Protein AF-A0A182E0S4-F1 (afdb_monomer_lite)

pLDDT: mean 70.81, std 18.9, range [29.25, 94.12]

Sequence (263 aa):
MDCGVPFCQGNTGCPLGNIPKWNDYVSKQNWRQALEQLLQANNFPEFTGHNRFSGLAAAAQLNKVGHANKDAILICTGSLIPRDFSTANREAKEICFAMEFLGKSQRIVSDKEDIWEGLNAKGKQVIVLGGGDTATDCTATYERYPDNPWPIIFRTDYGHEERKGITSDDPRLFGFATKKFLVSKSGSGQKILTGLLMIRVDWKKDENGAWRISEIEDSEEEMSCDLCILAMGFLGPEKIDHDLMGKTTLAGPGGVVLAPIQN

Organism: Onchocerca ochengi (NCBI:txid42157)

Structure (mmCIF, N/CA/C/O backbone):
data_AF-A0A182E0S4-F1
#
_entry.id   AF-A0A182E0S4-F1
#
loop_
_atom_site.group_PDB
_atom_site.id
_atom_site.type_symbol
_atom_site.label_atom_id
_atom_site.label_alt_id
_atom_site.label_comp_id
_atom_site.label_asym_id
_atom_site.label_entity_id
_atom_site.label_seq_id
_atom_site.pdbx_PDB_ins_code
_atom_site.Cartn_x
_atom_site.Cartn_y
_atom_site.Cartn_z
_atom_site.occupancy
_atom_site.B_iso_or_equiv
_atom_site.auth_seq_id
_atom_site.auth_comp_id
_atom_site.auth_asym_id
_atom_site.auth_atom_id
_atom_site.pdbx_PDB_model_num
ATOM 1 N N . MET A 1 1 ? 14.013 16.617 -31.595 1.00 55.78 1 MET A N 1
ATOM 2 C CA . MET A 1 1 ? 14.645 17.586 -30.672 1.00 55.78 1 MET A CA 1
ATOM 3 C C . MET A 1 1 ? 15.943 16.951 -30.217 1.00 55.78 1 MET A C 1
ATOM 5 O O . MET A 1 1 ? 15.937 16.178 -29.269 1.00 55.78 1 MET A O 1
ATOM 9 N N . ASP A 1 2 ? 17.006 17.162 -30.987 1.00 56.28 2 ASP A N 1
ATOM 10 C CA . ASP A 1 2 ? 18.330 16.585 -30.742 1.00 56.28 2 ASP A CA 1
ATOM 11 C C . ASP A 1 2 ? 19.058 17.468 -29.715 1.00 56.28 2 ASP A C 1
ATOM 13 O O . ASP A 1 2 ? 19.811 18.383 -30.050 1.00 56.28 2 ASP A O 1
ATOM 17 N N . CYS A 1 3 ? 18.666 17.331 -28.445 1.00 60.31 3 CYS A N 1
ATOM 18 C CA . CYS A 1 3 ? 19.139 18.197 -27.370 1.00 60.31 3 CYS A CA 1
ATOM 19 C C . CYS A 1 3 ? 20.620 17.895 -27.092 1.00 60.31 3 CYS A C 1
ATOM 21 O O . CYS A 1 3 ? 20.932 16.792 -26.653 1.00 60.31 3 CYS A O 1
ATOM 23 N N . GLY A 1 4 ? 21.518 18.872 -27.265 1.00 61.28 4 GLY A N 1
ATOM 24 C CA . GLY A 1 4 ? 22.959 18.681 -27.030 1.00 61.28 4 GLY A CA 1
ATOM 25 C C . GLY A 1 4 ? 23.325 18.250 -25.599 1.00 61.28 4 GLY A C 1
ATOM 26 O O . GLY A 1 4 ? 24.317 17.556 -25.407 1.00 61.28 4 GLY A O 1
ATOM 27 N N . VAL A 1 5 ? 22.499 18.602 -24.604 1.00 66.31 5 VAL A N 1
ATOM 28 C CA . VAL A 1 5 ? 22.551 18.041 -23.244 1.00 66.31 5 VAL A CA 1
ATOM 29 C C . VAL A 1 5 ? 21.127 17.656 -22.826 1.00 66.31 5 VAL A C 1
ATOM 31 O O . VAL A 1 5 ? 20.334 18.519 -22.443 1.00 66.31 5 VAL A O 1
ATOM 34 N N . PRO A 1 6 ? 20.739 16.380 -22.956 1.00 62.25 6 PRO A N 1
ATOM 35 C CA . PRO A 1 6 ? 19.376 15.954 -22.687 1.00 62.25 6 PRO A CA 1
ATOM 36 C C . PRO A 1 6 ? 19.119 15.874 -21.180 1.00 62.25 6 PRO A C 1
ATOM 38 O O . PRO A 1 6 ? 19.502 14.914 -20.516 1.00 62.25 6 PRO A O 1
ATOM 41 N N . PHE A 1 7 ? 18.386 16.852 -20.642 1.00 65.25 7 PHE A N 1
ATOM 42 C CA . PHE A 1 7 ? 17.917 16.845 -19.247 1.00 65.25 7 PHE A CA 1
ATOM 43 C C . PHE A 1 7 ? 17.132 15.572 -18.888 1.00 65.25 7 PHE A C 1
ATOM 45 O O . PHE A 1 7 ? 17.170 15.121 -17.748 1.00 65.25 7 PHE A O 1
ATOM 52 N N . CYS A 1 8 ? 16.484 14.937 -19.871 1.00 63.06 8 CYS A N 1
ATOM 53 C CA . CYS A 1 8 ? 15.785 13.664 -19.703 1.00 63.06 8 CYS A CA 1
ATOM 54 C C . CYS A 1 8 ? 16.705 12.453 -19.447 1.00 63.06 8 CYS A C 1
ATOM 56 O O . CYS A 1 8 ? 16.197 11.411 -19.045 1.00 63.06 8 CYS A O 1
ATOM 58 N N . GLN A 1 9 ? 18.021 12.570 -19.656 1.00 62.78 9 GLN A N 1
ATOM 59 C CA . GLN A 1 9 ? 19.027 11.552 -19.309 1.00 62.78 9 GLN A CA 1
ATOM 60 C C . GLN A 1 9 ? 19.937 11.983 -18.142 1.00 62.78 9 GLN A C 1
ATOM 62 O O . GLN A 1 9 ? 20.858 11.250 -17.796 1.00 62.78 9 GLN A O 1
ATOM 67 N N . GLY A 1 10 ? 19.735 13.175 -17.566 1.00 59.88 10 GLY A N 1
ATOM 68 C CA . GLY A 1 10 ? 20.557 13.679 -16.461 1.00 59.88 10 GLY A CA 1
ATOM 69 C C . GLY A 1 10 ? 20.194 13.063 -15.104 1.00 59.88 10 GLY A C 1
ATOM 70 O O . GLY A 1 10 ? 19.257 12.277 -15.005 1.00 59.88 10 GLY A O 1
ATOM 71 N N . ASN A 1 11 ? 20.875 13.492 -14.033 1.00 58.88 11 ASN A N 1
ATOM 72 C CA . ASN A 1 11 ? 20.621 13.038 -12.649 1.00 58.88 11 ASN A CA 1
ATOM 73 C C . ASN A 1 11 ? 19.178 13.257 -12.153 1.00 58.88 11 ASN A C 1
ATOM 75 O O . ASN A 1 11 ? 18.785 12.687 -11.142 1.00 58.88 11 ASN A O 1
ATOM 79 N N . THR A 1 12 ? 18.406 14.102 -12.833 1.00 61.56 12 THR A N 1
ATOM 80 C CA . THR A 1 12 ? 16.998 14.401 -12.536 1.00 61.56 12 THR A CA 1
ATOM 81 C C . THR A 1 12 ? 16.027 13.777 -13.548 1.00 61.56 12 THR A C 1
ATOM 83 O O . THR A 1 12 ? 14.823 14.000 -13.455 1.00 61.56 12 THR A O 1
ATOM 86 N N . GLY A 1 13 ? 16.546 13.049 -14.542 1.00 65.88 13 GLY A N 1
ATOM 87 C CA . GLY A 1 13 ? 15.797 12.442 -15.638 1.00 65.88 13 GLY A CA 1
ATOM 88 C C . GLY A 1 13 ? 15.584 10.938 -15.460 1.00 65.88 13 GLY A C 1
ATOM 89 O O . GLY A 1 13 ? 15.518 10.421 -14.350 1.00 65.88 13 GLY A O 1
ATOM 90 N N . CYS A 1 14 ? 15.457 10.217 -16.574 1.00 69.12 14 CYS A N 1
ATOM 91 C CA . CYS A 1 14 ? 15.279 8.769 -16.569 1.00 69.12 14 CYS A CA 1
ATOM 92 C C . CYS A 1 14 ? 16.507 8.076 -15.950 1.00 69.12 14 CYS A C 1
ATOM 94 O O . CYS A 1 14 ? 17.601 8.233 -16.498 1.00 69.12 14 CYS A O 1
ATOM 96 N N . PRO A 1 15 ? 16.338 7.234 -14.912 1.00 70.19 15 PRO A N 1
ATOM 97 C CA . PRO A 1 15 ? 17.447 6.501 -14.294 1.00 70.19 15 PRO A CA 1
ATOM 98 C C . PRO A 1 15 ? 18.225 5.598 -15.263 1.00 70.19 15 PRO A C 1
ATOM 100 O O . PRO A 1 15 ? 19.378 5.269 -15.009 1.00 70.19 15 PRO A O 1
ATOM 103 N N . LEU A 1 16 ? 17.600 5.200 -16.377 1.00 73.69 16 LEU A N 1
ATOM 104 C CA . LEU A 1 16 ? 18.189 4.337 -17.408 1.00 73.69 16 LEU A CA 1
ATOM 105 C C . LEU A 1 16 ? 18.778 5.123 -18.591 1.00 73.69 16 LEU A C 1
ATOM 107 O O . LEU A 1 16 ? 19.416 4.535 -19.461 1.00 73.69 16 LEU A O 1
ATOM 111 N N . GLY A 1 17 ? 18.552 6.441 -18.656 1.00 68.38 17 GLY A N 1
ATOM 112 C CA . GLY A 1 17 ? 19.221 7.335 -19.600 1.00 68.38 17 GLY A CA 1
ATOM 113 C C . GLY A 1 17 ? 19.085 6.968 -21.085 1.00 68.38 17 GLY A C 1
ATOM 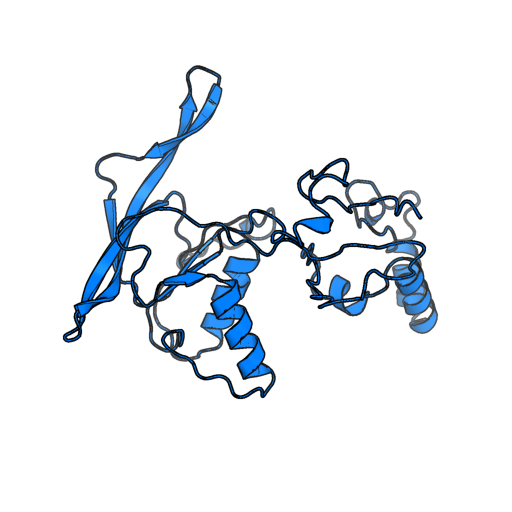114 O O . GLY A 1 17 ? 20.073 7.048 -21.807 1.00 68.38 17 GLY A O 1
ATOM 115 N N . ASN A 1 18 ? 17.901 6.602 -21.598 1.00 70.12 18 ASN A N 1
ATOM 116 C CA . ASN A 1 18 ? 17.750 6.021 -22.952 1.00 70.12 18 ASN A CA 1
ATOM 117 C C . ASN A 1 18 ? 16.797 6.761 -23.933 1.00 70.12 18 ASN A C 1
ATOM 119 O O . ASN A 1 18 ? 16.483 6.233 -24.998 1.00 70.12 18 ASN A O 1
ATOM 123 N N . ILE A 1 19 ? 16.366 7.992 -23.632 1.00 73.88 19 ILE A N 1
ATOM 124 C CA . ILE A 1 19 ? 15.222 8.650 -24.312 1.00 73.88 19 ILE A CA 1
ATOM 125 C C . ILE A 1 19 ? 15.525 9.353 -25.671 1.00 73.88 19 ILE A C 1
ATOM 127 O O . ILE A 1 19 ? 14.767 9.155 -26.620 1.00 73.88 19 ILE A O 1
ATOM 131 N N . PRO A 1 20 ? 16.576 10.182 -25.843 1.00 78.31 20 PRO A N 1
ATOM 132 C CA . PRO A 1 20 ? 16.791 11.000 -27.050 1.00 78.31 20 PRO A CA 1
ATOM 133 C C . PRO A 1 20 ? 16.993 10.212 -28.350 1.00 78.31 20 PRO A C 1
ATOM 135 O O . PRO A 1 20 ? 16.338 10.508 -29.346 1.00 78.31 20 PRO A O 1
ATOM 138 N N . LYS A 1 21 ? 17.852 9.181 -28.344 1.00 78.38 21 LYS A N 1
ATOM 139 C CA . LYS A 1 21 ? 18.087 8.334 -29.531 1.00 78.38 21 LYS A CA 1
ATOM 140 C C . LYS A 1 21 ? 16.850 7.528 -29.912 1.00 78.38 21 LYS A C 1
ATOM 142 O O . LYS A 1 21 ? 16.557 7.368 -31.091 1.00 78.38 21 LYS A O 1
ATOM 147 N N . TRP A 1 22 ? 16.108 7.053 -28.913 1.00 84.44 22 TRP A N 1
ATOM 148 C CA . TRP A 1 22 ? 14.835 6.385 -29.144 1.00 84.44 22 TRP A CA 1
ATOM 149 C C . TRP A 1 22 ? 13.837 7.311 -29.856 1.00 84.44 22 TRP A C 1
ATOM 151 O O . TRP A 1 22 ? 13.275 6.926 -30.879 1.00 84.44 22 TRP A O 1
ATOM 161 N N . ASN A 1 23 ? 13.691 8.556 -29.384 1.00 83.69 23 ASN A N 1
ATOM 162 C CA . ASN A 1 23 ? 12.817 9.555 -30.010 1.00 83.69 23 ASN A CA 1
ATOM 163 C C . ASN A 1 23 ? 13.194 9.848 -31.472 1.00 83.69 23 ASN A C 1
ATOM 165 O O . ASN A 1 23 ? 12.305 10.037 -32.302 1.00 83.69 23 ASN A O 1
ATOM 169 N N . ASP A 1 24 ? 14.489 9.880 -31.804 1.00 85.94 24 ASP A N 1
ATOM 170 C CA . ASP A 1 24 ? 14.947 10.077 -33.185 1.00 85.94 24 ASP A CA 1
ATOM 171 C C . ASP A 1 24 ? 14.500 8.923 -34.100 1.00 85.94 24 ASP A C 1
ATOM 173 O O . ASP A 1 24 ? 13.880 9.164 -35.139 1.00 85.94 24 ASP A O 1
ATOM 177 N N . TYR A 1 25 ? 14.703 7.669 -33.681 1.00 87.88 25 TYR A N 1
ATOM 178 C CA . TYR A 1 25 ? 14.250 6.501 -34.445 1.00 87.88 25 TYR A CA 1
ATOM 179 C C . TYR A 1 25 ? 12.728 6.447 -34.604 1.00 87.88 25 TYR A C 1
ATOM 181 O O . TYR A 1 25 ? 12.243 6.166 -35.702 1.00 87.88 25 TYR A O 1
ATOM 189 N N . VAL A 1 26 ? 11.970 6.783 -33.555 1.00 87.62 26 VAL A N 1
ATOM 190 C CA . VAL A 1 26 ? 10.503 6.891 -33.625 1.00 87.62 26 VAL A CA 1
ATOM 191 C C . VAL A 1 26 ? 10.073 7.971 -34.617 1.00 87.62 26 VAL A C 1
ATOM 193 O O . VAL A 1 26 ? 9.203 7.721 -35.449 1.00 87.62 26 VAL A O 1
ATOM 196 N N . SER A 1 27 ? 10.710 9.148 -34.597 1.00 88.44 27 SER A N 1
ATOM 197 C CA . SER A 1 27 ? 10.380 10.240 -35.526 1.00 88.44 27 SER A CA 1
ATOM 198 C C . SER A 1 27 ? 10.603 9.867 -36.997 1.00 88.44 27 SER A C 1
ATOM 200 O O . SER A 1 27 ? 9.894 10.350 -37.877 1.00 88.44 27 SER A O 1
ATOM 202 N N . LYS A 1 28 ? 11.542 8.949 -37.255 1.00 92.12 28 LYS A N 1
ATOM 203 C CA . LYS A 1 28 ? 11.856 8.389 -38.578 1.00 92.12 28 LYS A CA 1
ATOM 204 C C . LYS A 1 28 ? 11.026 7.144 -38.920 1.00 92.12 28 LYS A C 1
ATOM 206 O O . LYS A 1 28 ? 11.315 6.487 -39.915 1.00 92.12 28 LYS A O 1
ATOM 211 N N . GLN A 1 29 ? 10.032 6.799 -38.096 1.00 91.62 29 GLN A N 1
ATOM 212 C CA . GLN A 1 29 ? 9.215 5.581 -38.202 1.00 91.62 29 GLN A CA 1
ATOM 213 C C . GLN A 1 29 ? 10.035 4.276 -38.190 1.00 91.62 29 GLN A C 1
ATOM 215 O O . GLN A 1 29 ? 9.581 3.231 -38.659 1.00 91.62 29 GLN A O 1
ATOM 220 N N . ASN A 1 30 ? 11.245 4.306 -37.626 1.00 92.81 30 ASN A N 1
ATOM 221 C CA . ASN A 1 30 ? 12.120 3.146 -37.522 1.00 92.81 30 ASN A CA 1
ATOM 222 C C . ASN A 1 30 ? 11.924 2.430 -36.181 1.00 92.81 30 ASN A C 1
ATOM 224 O O . ASN A 1 30 ? 12.763 2.474 -35.279 1.00 92.81 30 ASN A O 1
ATOM 228 N N . TRP A 1 31 ? 10.782 1.760 -36.054 1.00 91.25 31 TRP A N 1
ATOM 229 C CA . TRP A 1 31 ? 10.349 1.114 -34.813 1.00 91.25 31 TRP A CA 1
ATOM 230 C C . TRP A 1 31 ? 11.305 0.027 -34.321 1.00 91.25 31 TRP A C 1
ATOM 232 O O . TRP A 1 31 ? 11.489 -0.131 -33.115 1.00 91.25 31 TRP A O 1
ATOM 242 N N . ARG A 1 32 ? 11.958 -0.693 -35.242 1.00 91.44 32 ARG A N 1
ATOM 243 C CA . ARG A 1 32 ? 12.891 -1.769 -34.893 1.00 91.44 32 ARG A CA 1
ATOM 244 C C . ARG A 1 32 ? 14.135 -1.232 -34.188 1.00 91.44 32 ARG A C 1
ATOM 246 O O . ARG A 1 32 ? 14.485 -1.727 -33.123 1.00 91.44 32 ARG A O 1
ATOM 253 N N . GLN A 1 33 ? 14.769 -0.203 -34.751 1.00 88.88 33 GLN A N 1
ATOM 254 C CA . GLN A 1 33 ? 15.950 0.413 -34.136 1.00 88.88 33 GLN A CA 1
ATOM 255 C C . GLN A 1 33 ? 15.599 1.143 -32.839 1.00 88.88 33 GLN A C 1
ATOM 257 O O . GLN A 1 33 ? 16.385 1.131 -31.894 1.00 88.88 33 GLN A O 1
ATOM 262 N N . ALA A 1 34 ? 14.395 1.718 -32.753 1.00 87.06 34 ALA A N 1
ATOM 263 C CA . ALA A 1 34 ? 13.888 2.263 -31.500 1.00 87.06 34 ALA A CA 1
ATOM 264 C C . ALA A 1 34 ? 13.796 1.170 -30.416 1.00 87.06 34 ALA A C 1
ATOM 266 O O . ALA A 1 34 ? 14.306 1.351 -29.311 1.00 87.06 34 ALA A O 1
ATOM 267 N N . LEU A 1 35 ? 13.205 0.014 -30.724 1.00 88.12 35 LEU A N 1
ATOM 268 C CA . LEU A 1 35 ? 13.102 -1.088 -29.766 1.00 88.12 35 LEU A CA 1
ATOM 269 C C . LEU A 1 35 ? 14.478 -1.623 -29.344 1.00 88.12 35 LEU A C 1
ATOM 271 O O . LEU A 1 35 ? 14.730 -1.780 -28.151 1.00 88.12 35 LEU A O 1
ATOM 275 N N . GLU A 1 36 ? 15.381 -1.849 -30.301 1.00 88.25 36 GLU A N 1
ATOM 276 C CA . GLU A 1 36 ? 16.755 -2.283 -30.014 1.00 88.25 36 GLU A CA 1
ATOM 277 C C . GLU A 1 36 ? 17.475 -1.284 -29.091 1.00 88.25 36 GLU A C 1
ATOM 279 O O . GLU A 1 36 ? 18.152 -1.695 -28.151 1.00 88.25 36 GLU A O 1
ATOM 284 N N . GLN A 1 37 ? 17.265 0.024 -29.282 1.00 85.00 37 GLN A N 1
ATOM 285 C CA . GLN A 1 37 ? 17.826 1.061 -28.415 1.00 85.00 37 GLN A CA 1
ATOM 286 C C . GLN A 1 37 ? 17.262 1.031 -26.984 1.00 85.00 37 GLN A C 1
ATOM 288 O O . GLN A 1 37 ? 18.000 1.301 -26.036 1.00 85.00 37 GLN A O 1
ATOM 293 N N . LEU A 1 38 ? 15.974 0.723 -26.803 1.00 84.56 38 LEU A N 1
ATOM 294 C CA . LEU A 1 38 ? 15.379 0.597 -25.466 1.00 84.56 38 LEU A CA 1
ATOM 295 C C . LEU A 1 38 ? 15.914 -0.628 -24.726 1.00 84.56 38 LEU A C 1
ATOM 297 O O . LEU A 1 38 ? 16.286 -0.518 -23.556 1.00 84.56 38 LEU A O 1
ATOM 301 N N . LEU A 1 39 ? 15.991 -1.765 -25.421 1.00 86.38 39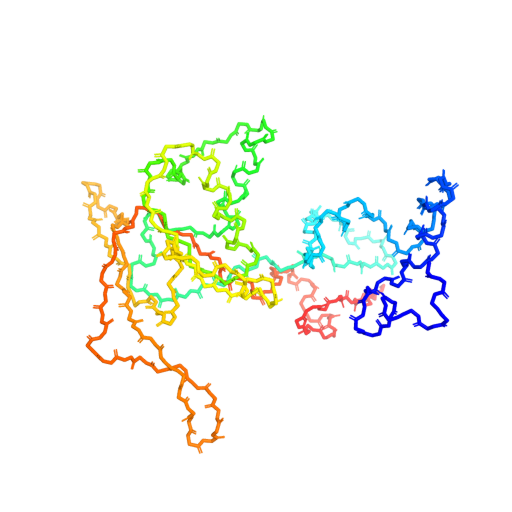 LEU A N 1
ATOM 302 C CA . LEU A 1 39 ? 16.405 -3.049 -24.851 1.00 86.38 39 LEU A CA 1
ATOM 303 C C . LEU A 1 39 ? 17.872 -3.078 -24.404 1.00 86.38 39 LEU A C 1
ATOM 305 O O . LEU A 1 39 ? 18.229 -3.886 -23.554 1.00 86.38 39 LEU A O 1
ATOM 309 N N . GLN A 1 40 ? 18.715 -2.179 -24.919 1.00 84.94 40 GLN A N 1
ATOM 310 C CA . GLN A 1 40 ? 20.104 -2.043 -24.464 1.00 84.94 40 GLN A CA 1
ATOM 311 C C . GLN A 1 40 ? 20.228 -1.597 -23.001 1.00 84.94 40 GLN A C 1
ATOM 313 O O . GLN A 1 40 ? 21.198 -1.958 -22.342 1.00 84.94 40 GLN A O 1
ATOM 318 N N . ALA A 1 41 ? 19.282 -0.793 -22.507 1.00 78.19 41 ALA A N 1
ATOM 319 C CA . ALA A 1 41 ? 19.334 -0.212 -21.162 1.00 78.19 41 ALA A CA 1
ATOM 320 C C . ALA A 1 41 ? 18.202 -0.699 -20.247 1.00 78.19 41 ALA A C 1
ATOM 322 O O . ALA A 1 41 ? 18.232 -0.454 -19.044 1.00 78.19 41 ALA A O 1
ATOM 323 N N . ASN A 1 42 ? 17.183 -1.346 -20.812 1.00 81.19 42 ASN A N 1
ATOM 324 C CA . ASN A 1 42 ? 15.997 -1.758 -20.088 1.00 81.19 42 ASN A CA 1
ATOM 325 C C . ASN A 1 42 ? 15.488 -3.103 -20.595 1.00 81.19 42 ASN A C 1
ATOM 327 O O . ASN A 1 42 ? 15.013 -3.210 -21.722 1.00 81.19 42 ASN A O 1
ATOM 331 N N . ASN A 1 43 ? 15.526 -4.111 -19.733 1.00 83.50 43 ASN A N 1
ATOM 332 C CA . ASN A 1 43 ? 15.061 -5.456 -20.051 1.00 83.50 43 ASN A CA 1
ATOM 333 C C . ASN A 1 43 ? 13.527 -5.544 -20.167 1.00 83.50 43 ASN A C 1
ATOM 335 O O . ASN A 1 43 ? 13.018 -6.495 -20.751 1.00 83.50 43 ASN A O 1
ATOM 339 N N . PHE A 1 44 ? 12.793 -4.566 -19.626 1.00 83.38 44 PHE A N 1
ATOM 340 C CA . PHE A 1 44 ? 11.332 -4.566 -19.522 1.00 83.38 44 PHE A CA 1
ATOM 341 C C . PHE A 1 44 ? 10.721 -3.226 -19.977 1.00 83.38 44 PHE A C 1
ATOM 343 O O . PHE A 1 44 ? 9.989 -2.585 -19.215 1.00 83.38 44 PHE A O 1
ATOM 350 N N . PRO A 1 45 ? 10.990 -2.778 -21.220 1.00 81.38 45 PRO A N 1
ATOM 351 C CA . PRO A 1 45 ? 10.584 -1.453 -21.686 1.00 81.38 45 PRO A CA 1
ATOM 352 C C . PRO A 1 45 ? 9.063 -1.279 -21.712 1.00 81.38 45 PRO A C 1
ATOM 354 O O . PRO A 1 45 ? 8.569 -0.192 -21.415 1.00 81.38 45 PRO A O 1
ATOM 357 N N . GLU A 1 46 ? 8.318 -2.352 -21.986 1.00 77.38 46 GLU A N 1
ATOM 358 C CA . GLU A 1 46 ? 6.853 -2.349 -21.984 1.00 77.38 46 GLU A CA 1
ATOM 359 C C . GLU A 1 46 ? 6.279 -2.056 -20.592 1.00 77.38 46 GLU A C 1
ATOM 361 O O . GLU A 1 46 ? 5.386 -1.219 -20.462 1.00 77.38 46 GLU A O 1
ATOM 366 N N . PHE A 1 47 ? 6.842 -2.660 -19.541 1.00 72.56 47 PHE A N 1
ATOM 367 C CA . PHE A 1 47 ? 6.387 -2.463 -18.163 1.00 72.56 47 PHE A CA 1
ATOM 368 C C . PHE A 1 47 ? 6.737 -1.068 -17.644 1.00 72.56 47 PHE A C 1
ATOM 370 O O . PHE A 1 47 ? 5.879 -0.360 -17.123 1.00 72.56 47 PHE A O 1
ATOM 377 N N . THR A 1 48 ? 7.980 -0.630 -17.845 1.00 70.50 48 THR A N 1
ATOM 378 C CA . THR A 1 48 ? 8.427 0.704 -17.406 1.00 70.50 48 THR A CA 1
ATOM 379 C C . THR A 1 48 ? 7.799 1.847 -18.208 1.00 70.50 48 THR A C 1
ATOM 381 O O . THR A 1 48 ? 7.739 2.978 -17.733 1.00 70.50 48 THR A O 1
ATOM 384 N N . GLY A 1 49 ? 7.371 1.572 -19.446 1.00 66.38 49 GLY A N 1
ATOM 385 C CA . GLY A 1 49 ? 6.725 2.549 -20.317 1.00 66.38 49 GLY A CA 1
ATOM 386 C C . GLY A 1 49 ? 5.278 2.821 -19.913 1.00 66.38 49 GLY A C 1
ATOM 387 O O . GLY A 1 49 ? 4.842 3.968 -19.994 1.00 66.38 49 GLY A O 1
ATOM 388 N N . HIS A 1 50 ? 4.569 1.792 -19.438 1.00 62.34 50 HIS A N 1
ATOM 389 C CA . HIS A 1 50 ? 3.194 1.909 -18.946 1.00 62.34 50 HIS A CA 1
ATOM 390 C C . HIS A 1 50 ? 3.137 2.388 -17.489 1.00 62.34 50 HIS A C 1
ATOM 392 O O . HIS A 1 50 ? 2.344 3.269 -17.173 1.00 62.34 50 HIS A O 1
ATOM 398 N N . ASN A 1 51 ? 4.023 1.892 -16.618 1.00 54.50 51 ASN A N 1
ATOM 399 C CA . ASN A 1 51 ? 4.061 2.261 -15.201 1.00 54.50 51 ASN A CA 1
ATOM 400 C C . ASN A 1 51 ? 5.259 3.178 -14.922 1.00 54.50 51 ASN A C 1
ATOM 402 O O . ASN A 1 51 ? 6.296 2.748 -14.418 1.00 54.50 51 ASN A O 1
ATOM 406 N N . ARG A 1 52 ? 5.132 4.463 -15.273 1.00 49.66 52 ARG A N 1
ATOM 407 C CA . ARG A 1 52 ? 6.248 5.433 -15.235 1.00 49.66 52 ARG A CA 1
ATOM 408 C C . ARG A 1 52 ? 6.737 5.843 -13.838 1.00 49.66 52 ARG A C 1
ATOM 410 O O . ARG A 1 52 ? 7.718 6.576 -13.767 1.00 49.66 52 ARG A O 1
ATOM 417 N N . PHE A 1 53 ? 6.114 5.370 -12.758 1.00 42.06 53 PHE A N 1
ATOM 418 C CA . PHE A 1 53 ? 6.498 5.730 -11.384 1.00 42.06 53 PHE A CA 1
ATOM 419 C C . PHE A 1 53 ? 6.709 4.570 -10.421 1.00 42.06 53 PHE A C 1
ATOM 421 O O . PHE A 1 53 ? 7.199 4.780 -9.314 1.00 42.06 53 PHE A O 1
ATOM 428 N N . SER A 1 54 ? 6.467 3.333 -10.838 1.00 34.34 54 SER A N 1
ATOM 429 C CA . SER A 1 54 ? 6.743 2.227 -9.945 1.00 34.34 54 SER A CA 1
ATOM 430 C C . SER A 1 54 ? 8.231 1.889 -10.012 1.00 34.34 54 SER A C 1
ATOM 432 O O . SER A 1 54 ? 8.690 1.219 -10.941 1.00 34.34 54 SER A O 1
ATOM 434 N N . GLY A 1 55 ? 8.966 2.231 -8.955 1.00 35.84 55 GLY A N 1
ATOM 435 C CA . GLY A 1 55 ? 9.996 1.339 -8.425 1.00 35.84 55 GLY A CA 1
ATOM 436 C C . GLY A 1 55 ? 9.351 0.024 -7.979 1.00 35.84 55 GLY A C 1
ATOM 437 O O . GLY A 1 55 ? 9.436 -0.343 -6.809 1.00 35.84 55 GLY A O 1
ATOM 438 N N . LEU A 1 56 ? 8.639 -0.656 -8.889 1.00 31.44 56 LEU A N 1
ATOM 439 C CA . LEU A 1 56 ? 8.074 -1.965 -8.648 1.00 31.44 56 LEU A CA 1
ATOM 440 C C . LEU A 1 56 ? 9.284 -2.879 -8.562 1.00 31.44 56 LEU A C 1
ATOM 442 O O . LEU A 1 56 ? 9.862 -3.292 -9.568 1.00 31.44 56 LEU A O 1
ATOM 446 N N . ALA A 1 57 ? 9.683 -3.182 -7.332 1.00 33.31 57 ALA A N 1
ATOM 447 C CA . ALA A 1 57 ? 10.303 -4.455 -7.069 1.00 33.31 57 ALA A CA 1
ATOM 448 C C . ALA A 1 57 ? 9.306 -5.494 -7.585 1.00 33.31 57 ALA A C 1
ATOM 450 O O . ALA A 1 57 ? 8.305 -5.787 -6.934 1.00 33.31 57 ALA A O 1
ATOM 451 N N . ALA A 1 58 ? 9.532 -5.997 -8.798 1.00 29.91 58 ALA A N 1
ATOM 452 C CA . ALA A 1 58 ? 8.944 -7.250 -9.207 1.00 29.91 58 ALA A CA 1
ATOM 453 C C . ALA A 1 58 ? 9.432 -8.267 -8.173 1.00 29.91 58 ALA A C 1
ATOM 455 O O . ALA A 1 58 ? 10.572 -8.726 -8.229 1.00 29.91 58 ALA A O 1
ATOM 456 N N . ALA A 1 59 ? 8.597 -8.546 -7.173 1.00 33.19 59 ALA A N 1
ATOM 457 C CA . ALA A 1 59 ? 8.820 -9.609 -6.217 1.00 33.19 59 ALA A CA 1
ATOM 458 C C . ALA A 1 59 ? 8.595 -10.925 -6.963 1.00 33.19 59 ALA A C 1
ATOM 460 O O . ALA A 1 59 ? 7.573 -11.594 -6.822 1.00 33.19 59 ALA A O 1
ATOM 461 N N . ALA A 1 60 ? 9.553 -11.290 -7.810 1.00 31.69 60 ALA A N 1
ATOM 462 C CA . ALA A 1 60 ? 9.726 -12.674 -8.176 1.00 31.69 60 ALA A CA 1
ATOM 463 C C . ALA A 1 60 ? 10.197 -13.373 -6.898 1.00 31.69 60 ALA A C 1
ATOM 465 O O . ALA A 1 60 ? 11.371 -13.313 -6.534 1.00 31.69 60 ALA A O 1
ATOM 466 N N . GLN A 1 61 ? 9.266 -14.008 -6.184 1.00 34.56 61 GLN A N 1
ATOM 467 C CA . GLN A 1 61 ? 9.607 -15.021 -5.193 1.00 34.56 61 GLN A CA 1
ATOM 468 C C . GLN A 1 61 ? 10.311 -16.153 -5.951 1.00 34.56 61 GLN A C 1
ATOM 470 O O . GLN A 1 61 ? 9.685 -17.089 -6.448 1.00 34.56 61 GLN A O 1
ATOM 475 N N . LEU A 1 62 ? 11.635 -16.048 -6.084 1.00 36.62 62 LEU A N 1
ATOM 476 C CA . LEU A 1 62 ? 12.498 -17.171 -6.425 1.00 36.62 62 LEU A CA 1
ATOM 477 C C . LEU A 1 62 ? 12.467 -18.121 -5.229 1.00 36.62 62 LEU A C 1
ATOM 479 O O . LEU A 1 62 ? 13.348 -18.126 -4.372 1.00 36.62 62 LEU A O 1
ATOM 483 N N . ASN A 1 63 ? 11.388 -18.894 -5.141 1.00 36.94 63 ASN A N 1
ATOM 484 C CA . ASN A 1 63 ? 11.249 -19.947 -4.158 1.00 36.94 63 ASN A CA 1
ATOM 485 C C . ASN A 1 63 ? 12.328 -21.000 -4.432 1.00 36.94 63 ASN A C 1
ATOM 487 O O . ASN A 1 63 ? 12.302 -21.679 -5.455 1.00 36.94 63 ASN A O 1
ATOM 491 N N . LYS A 1 64 ? 13.263 -21.123 -3.482 1.00 43.78 64 LYS A N 1
ATOM 492 C CA . LYS A 1 64 ? 14.221 -22.228 -3.329 1.00 43.78 64 LYS A CA 1
ATOM 493 C C . LYS A 1 64 ? 15.077 -22.518 -4.567 1.00 43.78 64 LYS A C 1
ATOM 495 O O . LYS A 1 64 ? 14.992 -23.591 -5.161 1.00 43.78 64 LYS A O 1
ATOM 500 N N . VAL A 1 65 ? 15.997 -21.614 -4.899 1.00 46.75 65 VAL A N 1
ATOM 501 C CA . VAL A 1 65 ? 17.186 -22.024 -5.662 1.00 46.75 65 VAL A CA 1
ATOM 502 C C . VAL A 1 65 ? 18.151 -22.660 -4.666 1.00 46.75 65 VAL A C 1
ATOM 504 O O . VAL A 1 65 ? 18.655 -21.976 -3.782 1.00 46.75 65 VAL A O 1
ATOM 507 N N . GLY A 1 66 ? 18.368 -23.974 -4.770 1.00 48.44 66 GLY A N 1
ATOM 508 C CA . GLY A 1 66 ? 19.315 -24.692 -3.915 1.00 48.44 66 GLY A CA 1
ATOM 509 C C . GLY A 1 66 ? 20.685 -24.003 -3.900 1.00 48.44 66 GLY A C 1
ATOM 510 O O . GLY A 1 66 ? 21.239 -23.696 -4.955 1.00 48.44 66 GLY A O 1
ATOM 511 N N . HIS A 1 67 ? 21.204 -23.742 -2.698 1.00 55.06 67 HIS A N 1
ATOM 512 C CA . HIS A 1 67 ? 22.453 -23.002 -2.478 1.00 55.06 67 HIS A CA 1
ATOM 513 C C . HIS A 1 67 ? 23.717 -23.833 -2.729 1.00 55.06 67 HIS A C 1
ATOM 515 O O . HIS A 1 67 ? 24.816 -23.286 -2.769 1.00 55.06 67 HIS A O 1
ATOM 521 N N . ALA A 1 68 ? 23.581 -25.148 -2.901 1.00 50.16 68 ALA A N 1
ATOM 522 C CA . ALA A 1 68 ? 24.718 -26.004 -3.181 1.00 50.16 68 ALA A CA 1
ATOM 523 C C . ALA A 1 68 ? 25.232 -25.736 -4.606 1.00 50.16 68 ALA A C 1
ATOM 525 O O . ALA A 1 68 ? 24.500 -25.930 -5.578 1.00 50.16 68 ALA A O 1
ATOM 526 N N . ASN A 1 69 ? 26.509 -25.356 -4.710 1.00 56.56 69 ASN A N 1
ATOM 527 C CA . ASN A 1 69 ? 27.280 -25.298 -5.956 1.00 56.56 69 ASN A CA 1
ATOM 528 C C . ASN A 1 69 ? 26.968 -24.100 -6.889 1.00 56.56 69 ASN A C 1
ATOM 530 O O . ASN A 1 69 ? 26.688 -24.274 -8.077 1.00 56.56 69 ASN A O 1
ATOM 534 N N . LYS A 1 70 ? 26.996 -22.869 -6.357 1.00 66.50 70 LYS A N 1
ATOM 535 C CA . LYS A 1 70 ? 26.842 -21.617 -7.126 1.00 66.50 70 LYS A CA 1
ATOM 536 C C . LYS A 1 70 ? 28.033 -20.686 -6.884 1.00 66.50 70 LYS A C 1
ATOM 538 O O . LYS A 1 70 ? 28.407 -20.495 -5.734 1.00 66.50 70 LYS A O 1
ATOM 543 N N . ASP A 1 71 ? 28.554 -20.052 -7.936 1.00 74.25 71 ASP A N 1
ATOM 544 C CA . ASP A 1 71 ? 29.653 -19.073 -7.830 1.00 74.25 71 ASP A CA 1
ATOM 545 C C . ASP A 1 71 ? 29.200 -17.705 -7.280 1.00 74.25 71 ASP A C 1
ATOM 547 O O . ASP A 1 71 ? 29.987 -16.968 -6.691 1.00 74.25 71 ASP A O 1
ATOM 551 N N . ALA A 1 72 ? 27.921 -17.352 -7.465 1.00 65.38 72 ALA A N 1
ATOM 552 C CA . ALA A 1 72 ? 27.319 -16.116 -6.966 1.00 65.38 72 ALA A CA 1
ATOM 553 C C . ALA A 1 72 ? 25.803 -16.270 -6.753 1.00 65.38 72 ALA A C 1
ATOM 555 O O . ALA A 1 72 ? 25.139 -17.053 -7.438 1.00 65.38 72 ALA A O 1
ATOM 556 N N . ILE A 1 73 ? 25.249 -15.487 -5.822 1.00 70.50 73 ILE A N 1
ATOM 557 C CA . ILE A 1 73 ? 23.811 -15.418 -5.528 1.00 70.50 73 ILE A CA 1
ATOM 558 C C . ILE A 1 73 ? 23.367 -13.954 -5.587 1.00 70.50 73 ILE A C 1
ATOM 560 O O . ILE A 1 73 ? 23.985 -13.091 -4.969 1.00 70.50 73 ILE A O 1
ATOM 564 N N . LEU A 1 74 ? 22.277 -13.691 -6.311 1.00 67.56 74 LEU A N 1
ATOM 565 C CA . LEU A 1 74 ? 21.603 -12.395 -6.361 1.00 67.56 74 LEU A CA 1
ATOM 566 C C . LEU A 1 74 ? 20.254 -12.497 -5.636 1.00 67.56 74 LEU A C 1
ATOM 568 O O . LEU A 1 74 ? 19.436 -13.352 -5.974 1.00 67.56 74 LEU A O 1
ATOM 572 N N . ILE A 1 75 ? 20.021 -11.621 -4.656 1.00 70.56 75 ILE A N 1
ATOM 573 C CA . ILE A 1 75 ? 18.785 -11.585 -3.863 1.00 70.56 75 ILE A CA 1
ATOM 574 C C . ILE A 1 75 ? 17.944 -10.377 -4.287 1.00 70.56 75 ILE A C 1
ATOM 576 O O . ILE A 1 75 ? 18.336 -9.232 -4.070 1.00 70.56 75 ILE A O 1
ATOM 580 N N . CYS A 1 76 ? 16.771 -10.644 -4.862 1.00 71.75 76 CYS A N 1
ATOM 581 C CA . CYS A 1 76 ? 15.819 -9.635 -5.339 1.00 71.75 76 CYS A CA 1
ATOM 582 C C . CYS A 1 76 ? 14.412 -9.879 -4.766 1.00 71.75 76 CYS A C 1
ATOM 584 O O . CYS A 1 76 ? 13.434 -9.928 -5.503 1.00 71.75 76 CYS A O 1
ATOM 586 N N . THR A 1 77 ? 14.300 -10.080 -3.451 1.00 70.75 77 THR A N 1
ATOM 587 C CA . THR A 1 77 ? 13.026 -10.429 -2.790 1.00 70.75 77 THR A CA 1
ATOM 588 C C . THR A 1 77 ? 12.074 -9.247 -2.597 1.00 70.75 77 THR A C 1
ATOM 590 O O . THR A 1 77 ? 10.897 -9.459 -2.315 1.00 70.75 77 THR A O 1
ATOM 593 N N . GLY A 1 78 ? 12.555 -8.013 -2.772 1.00 75.06 78 GLY A N 1
ATOM 594 C CA . GLY A 1 78 ? 11.763 -6.804 -2.550 1.00 75.06 78 GLY A CA 1
ATOM 595 C C . GLY A 1 78 ? 11.377 -6.603 -1.079 1.00 75.06 78 GLY A C 1
ATOM 596 O O . GLY A 1 78 ? 11.899 -7.265 -0.184 1.00 75.06 78 GLY A O 1
ATOM 597 N N . SER A 1 79 ? 10.459 -5.668 -0.829 1.00 80.25 79 SER A N 1
ATOM 598 C CA . SER A 1 79 ? 9.922 -5.394 0.509 1.00 80.25 79 SER A CA 1
ATOM 599 C C . SER A 1 79 ? 8.551 -6.038 0.654 1.00 80.25 79 SER A C 1
ATOM 601 O O . SER A 1 79 ? 7.603 -5.615 0.000 1.00 80.25 79 SER A O 1
ATOM 603 N N . LEU A 1 80 ? 8.456 -7.058 1.505 1.00 78.19 80 LEU A N 1
ATOM 604 C CA . LEU A 1 80 ? 7.249 -7.875 1.659 1.00 78.19 80 LEU A CA 1
ATOM 605 C C . LEU A 1 80 ? 6.539 -7.644 2.994 1.00 78.19 80 LEU A C 1
ATOM 607 O O . LEU A 1 80 ? 5.350 -7.919 3.094 1.00 78.19 80 LEU A O 1
ATOM 611 N N . ILE A 1 81 ? 7.230 -7.107 4.006 1.00 82.75 81 ILE A N 1
ATOM 612 C CA . ILE A 1 81 ? 6.640 -6.871 5.328 1.00 82.75 81 ILE A CA 1
ATOM 613 C C . ILE A 1 81 ? 5.775 -5.606 5.264 1.00 82.75 81 ILE A C 1
ATOM 615 O O . ILE A 1 81 ? 6.344 -4.511 5.156 1.00 82.75 81 ILE A O 1
ATOM 619 N N . PRO A 1 82 ? 4.433 -5.704 5.335 1.00 86.50 82 PRO A N 1
ATOM 620 C CA . PRO A 1 82 ? 3.577 -4.528 5.317 1.00 86.50 82 PRO A CA 1
ATOM 621 C C . PRO A 1 82 ? 3.757 -3.728 6.607 1.00 86.50 82 PRO A C 1
ATOM 623 O O . PRO A 1 82 ? 4.005 -4.277 7.684 1.00 86.50 82 PRO A O 1
ATOM 626 N N . ARG A 1 83 ? 3.630 -2.407 6.509 1.00 87.12 83 ARG A N 1
ATOM 627 C CA . ARG A 1 83 ? 3.593 -1.540 7.683 1.00 87.12 83 ARG A CA 1
ATOM 628 C C . ARG A 1 83 ? 2.253 -1.719 8.387 1.00 87.12 83 ARG A C 1
ATOM 630 O O . ARG A 1 83 ? 1.203 -1.605 7.761 1.00 87.12 83 ARG A O 1
ATOM 637 N N . ASP A 1 84 ? 2.311 -1.941 9.693 1.00 89.50 84 ASP A N 1
ATOM 638 C CA . ASP A 1 84 ? 1.140 -2.051 10.557 1.00 89.50 84 ASP A CA 1
ATOM 639 C C . ASP A 1 84 ? 1.232 -1.063 11.725 1.00 89.50 84 ASP A C 1
ATOM 641 O O . ASP A 1 84 ? 2.305 -0.528 12.019 1.00 89.50 84 ASP A O 1
ATOM 645 N N . PHE A 1 85 ? 0.108 -0.820 12.390 1.00 86.38 85 PHE A N 1
ATOM 646 C CA . PHE A 1 85 ? 0.030 0.016 13.582 1.00 86.38 85 PHE A CA 1
ATOM 647 C C . PHE A 1 85 ? -0.893 -0.609 14.626 1.00 86.38 85 PHE A C 1
ATOM 649 O O . PHE A 1 85 ? -1.967 -1.132 14.327 1.00 86.38 85 PHE A O 1
ATOM 656 N N . SER A 1 86 ? -0.472 -0.539 15.887 1.00 85.56 86 SER A N 1
ATOM 657 C CA . SER A 1 86 ? -1.242 -1.065 17.009 1.00 85.56 86 SER A CA 1
ATOM 658 C C . SER A 1 86 ? -2.321 -0.071 17.432 1.00 85.56 86 SER A C 1
ATOM 660 O O . SER A 1 86 ? -2.022 0.957 18.040 1.00 85.56 86 SER A O 1
ATOM 662 N N . THR A 1 87 ? -3.579 -0.392 17.151 1.00 87.94 87 THR A N 1
ATOM 663 C CA . THR A 1 87 ? -4.752 0.339 17.650 1.00 87.94 87 THR A CA 1
ATOM 664 C C . THR A 1 87 ? -5.800 -0.630 18.172 1.00 87.94 87 THR A C 1
ATOM 666 O O . THR A 1 87 ? -5.773 -1.830 17.891 1.00 87.94 87 THR A O 1
ATOM 669 N N . ALA A 1 88 ? -6.720 -0.122 18.991 1.00 89.31 88 ALA A N 1
ATOM 670 C CA . ALA A 1 88 ? -7.768 -0.951 19.562 1.00 89.31 88 ALA A CA 1
ATOM 671 C C . ALA A 1 88 ? -8.659 -1.546 18.458 1.00 89.31 88 ALA A C 1
ATOM 673 O O . ALA A 1 88 ? -9.128 -0.824 17.577 1.00 89.31 88 ALA A O 1
ATOM 674 N N . ASN A 1 89 ? -8.919 -2.854 18.569 1.00 90.25 89 ASN A N 1
ATOM 675 C CA . ASN A 1 89 ? -9.693 -3.665 17.626 1.00 90.25 89 ASN A CA 1
ATOM 676 C C . ASN A 1 89 ? -9.066 -3.826 16.227 1.00 90.25 89 ASN A C 1
ATOM 678 O O . ASN A 1 89 ? -9.782 -4.109 15.268 1.00 90.25 89 ASN A O 1
ATOM 682 N N . ARG A 1 90 ? -7.742 -3.681 16.100 1.00 90.25 90 ARG A N 1
ATOM 683 C CA . ARG A 1 90 ? -7.003 -3.921 14.850 1.00 90.25 90 ARG A CA 1
ATOM 684 C C . ARG A 1 90 ? -7.192 -5.343 14.294 1.00 90.25 90 ARG A C 1
ATOM 686 O O . ARG A 1 90 ? -7.078 -5.544 13.089 1.00 90.25 90 ARG A O 1
ATOM 693 N N . GLU A 1 91 ? -7.490 -6.311 15.157 1.00 89.62 91 GLU A N 1
ATOM 694 C CA . GLU A 1 91 ? -7.737 -7.723 14.843 1.00 89.62 91 GLU A CA 1
ATOM 695 C C . GLU A 1 91 ? -9.155 -8.029 14.332 1.00 89.62 91 GLU A C 1
ATOM 697 O O . GLU A 1 91 ? -9.497 -9.191 14.106 1.00 89.62 91 GLU A O 1
ATOM 702 N N . ALA A 1 92 ? -10.014 -7.014 14.213 1.00 89.19 92 ALA A N 1
ATOM 703 C CA . ALA A 1 92 ? -11.384 -7.204 13.764 1.00 89.19 92 ALA A CA 1
ATOM 704 C C . ALA A 1 92 ? -11.454 -7.706 12.316 1.00 89.19 92 ALA A C 1
ATOM 706 O O . ALA A 1 92 ? -10.595 -7.416 11.482 1.00 89.19 92 ALA A O 1
ATOM 707 N N . LYS A 1 93 ? -12.525 -8.445 12.015 1.00 89.12 93 LYS A N 1
ATOM 708 C CA . LYS A 1 93 ? -12.837 -8.860 10.649 1.00 89.12 93 LYS A CA 1
ATOM 709 C C . LYS A 1 93 ? -13.086 -7.622 9.781 1.00 89.12 93 LYS A C 1
ATOM 711 O O . LYS A 1 93 ? -13.609 -6.630 10.284 1.00 89.12 93 LYS A O 1
ATOM 716 N N . GLU A 1 94 ? -12.776 -7.734 8.488 1.00 90.31 94 GLU A N 1
ATOM 717 C CA . GLU A 1 94 ? -12.917 -6.667 7.482 1.00 90.31 94 GLU A CA 1
ATOM 718 C C . GLU A 1 94 ? -11.854 -5.553 7.582 1.00 90.31 94 GLU A C 1
ATOM 720 O O . GLU A 1 94 ? -12.008 -4.480 7.007 1.00 90.31 94 GLU A O 1
ATOM 725 N N . ILE A 1 95 ? -10.741 -5.809 8.278 1.00 91.50 95 ILE A N 1
ATOM 726 C CA . ILE A 1 95 ? -9.515 -5.004 8.192 1.00 91.50 95 ILE A CA 1
ATOM 727 C C . ILE A 1 95 ? -8.453 -5.857 7.497 1.00 91.50 95 ILE A C 1
ATOM 729 O O . ILE A 1 95 ? -8.106 -6.929 7.991 1.00 91.50 95 ILE A O 1
ATOM 733 N N . CYS A 1 96 ? -7.920 -5.392 6.369 1.00 91.06 96 CYS A N 1
ATOM 734 C CA . CYS A 1 96 ? -6.957 -6.148 5.565 1.00 91.06 96 CYS A CA 1
ATOM 735 C C . CYS A 1 96 ? -5.791 -5.284 5.088 1.00 91.06 96 CYS A C 1
ATOM 737 O O . CYS A 1 96 ? -5.876 -4.057 5.057 1.00 91.06 96 CYS A O 1
ATOM 739 N N . PHE A 1 97 ? -4.687 -5.921 4.699 1.00 92.19 97 PHE A N 1
ATOM 740 C CA . PHE A 1 97 ? -3.587 -5.217 4.042 1.00 92.19 97 PHE A CA 1
ATOM 741 C C . PHE A 1 97 ? -3.854 -5.057 2.545 1.00 92.19 97 PHE A C 1
ATOM 743 O O . PHE A 1 97 ? -4.437 -5.930 1.905 1.00 92.19 97 PHE A O 1
ATOM 750 N N . ALA A 1 98 ? -3.344 -3.975 1.958 1.00 89.31 98 ALA A N 1
ATOM 751 C CA . ALA A 1 98 ? -3.511 -3.696 0.536 1.00 89.31 98 ALA A CA 1
ATOM 752 C C . ALA A 1 98 ? -3.041 -4.840 -0.373 1.00 89.31 98 ALA A C 1
ATOM 754 O O . ALA A 1 98 ? -3.717 -5.166 -1.342 1.00 89.31 98 ALA A O 1
ATOM 755 N N . MET A 1 99 ? -1.932 -5.509 -0.041 1.00 87.19 99 MET A N 1
ATOM 756 C CA . MET A 1 99 ? -1.440 -6.639 -0.842 1.00 87.19 99 MET A CA 1
ATOM 757 C C . MET A 1 99 ? -2.361 -7.853 -0.822 1.00 87.19 99 MET A C 1
ATOM 759 O O . MET A 1 99 ? -2.412 -8.591 -1.803 1.00 87.19 99 MET A O 1
ATOM 763 N N . GLU A 1 100 ? -3.092 -8.065 0.269 1.00 87.81 100 GLU A N 1
ATOM 764 C CA . GLU A 1 100 ? -4.073 -9.142 0.356 1.00 87.81 100 GLU A CA 1
ATOM 765 C C . GLU A 1 100 ? -5.260 -8.851 -0.568 1.00 87.81 100 GLU A C 1
ATOM 767 O O . GLU A 1 100 ? -5.646 -9.694 -1.379 1.00 87.81 100 GLU A O 1
ATOM 772 N N . PHE A 1 101 ? -5.771 -7.618 -0.510 1.00 87.69 101 PHE A N 1
ATOM 773 C CA . PHE A 1 101 ? -6.862 -7.147 -1.357 1.00 87.69 101 PHE A CA 1
ATOM 774 C C . PHE A 1 101 ? -6.490 -7.140 -2.849 1.00 87.69 101 PHE A C 1
ATOM 776 O O . PHE A 1 101 ? -7.176 -7.755 -3.670 1.00 87.69 101 PHE A O 1
ATOM 783 N N . LEU A 1 102 ? -5.375 -6.495 -3.205 1.00 85.81 102 LEU A N 1
ATOM 784 C CA . LEU A 1 102 ? -4.886 -6.407 -4.583 1.00 85.81 102 LEU A CA 1
ATOM 785 C C . LEU A 1 102 ? -4.502 -7.782 -5.132 1.00 85.81 102 LEU A C 1
ATOM 787 O O . LEU A 1 102 ? -4.861 -8.113 -6.261 1.00 85.81 102 LEU A O 1
ATOM 791 N N . GLY A 1 103 ? -3.824 -8.606 -4.329 1.00 83.56 103 GLY A N 1
ATOM 792 C CA . GLY A 1 103 ? -3.424 -9.954 -4.720 1.00 83.56 103 GLY A CA 1
ATOM 793 C C . GLY A 1 103 ? -4.622 -10.845 -5.047 1.00 83.56 103 GLY A C 1
ATOM 794 O O . GLY A 1 103 ? -4.597 -11.553 -6.054 1.00 83.56 103 GLY A O 1
ATOM 795 N N . LYS A 1 104 ? -5.696 -10.777 -4.251 1.00 82.50 104 LYS A N 1
ATOM 796 C CA . LYS A 1 104 ? -6.952 -11.483 -4.549 1.00 82.50 104 LYS A CA 1
ATOM 797 C C . LYS A 1 104 ? -7.638 -10.936 -5.794 1.00 82.50 104 LYS A C 1
ATOM 799 O O . LYS A 1 104 ? -7.978 -11.714 -6.680 1.00 82.50 104 LYS A O 1
ATOM 804 N N . SER A 1 105 ? -7.776 -9.615 -5.903 1.00 81.19 105 SER A N 1
ATOM 805 C CA . SER A 1 105 ? -8.382 -8.983 -7.080 1.00 81.19 105 SER A CA 1
ATOM 806 C C . SER A 1 105 ? -7.687 -9.399 -8.382 1.00 81.19 105 SER A C 1
ATOM 808 O O . SER A 1 105 ? -8.337 -9.824 -9.335 1.00 81.19 105 SER A O 1
ATOM 810 N N . GLN A 1 106 ? -6.351 -9.375 -8.407 1.00 78.75 106 GLN A N 1
ATOM 811 C CA . GLN A 1 106 ? -5.570 -9.785 -9.575 1.00 78.75 106 GLN A CA 1
ATOM 812 C C . GLN A 1 106 ? -5.754 -11.264 -9.927 1.00 78.75 106 GLN A C 1
ATOM 814 O O . GLN A 1 106 ? -5.818 -11.596 -11.110 1.00 78.75 106 GLN A O 1
ATOM 819 N N . ARG A 1 107 ? -5.856 -12.160 -8.934 1.00 78.75 107 ARG A N 1
ATOM 820 C CA . ARG A 1 107 ? -6.123 -13.589 -9.177 1.00 78.75 107 ARG A CA 1
ATOM 821 C C . ARG A 1 107 ? -7.484 -13.801 -9.827 1.00 78.75 107 ARG A C 1
ATOM 823 O O . ARG A 1 107 ? -7.551 -14.512 -10.823 1.00 78.75 107 ARG A O 1
ATOM 830 N N . ILE A 1 108 ? -8.506 -13.118 -9.318 1.00 75.44 108 ILE A N 1
ATOM 831 C CA . ILE A 1 108 ? -9.877 -13.187 -9.834 1.00 75.44 108 ILE A CA 1
ATOM 832 C C . ILE A 1 108 ? -9.946 -12.660 -11.269 1.00 75.44 108 ILE A C 1
ATOM 834 O O . ILE A 1 108 ? -10.550 -13.294 -12.124 1.00 75.44 108 ILE A O 1
ATOM 838 N N . VAL A 1 109 ? -9.285 -11.533 -11.556 1.00 74.25 109 VAL A N 1
ATOM 839 C CA . VAL A 1 109 ? -9.210 -10.970 -12.918 1.00 74.25 109 VAL A CA 1
ATOM 840 C C . VAL A 1 109 ? -8.411 -11.865 -13.873 1.00 74.25 109 VAL A C 1
ATOM 842 O O . VAL A 1 109 ? -8.656 -11.848 -15.072 1.00 74.25 109 VAL A O 1
ATOM 845 N N . SER A 1 110 ? -7.460 -12.650 -13.362 1.00 72.38 110 SER A N 1
ATOM 846 C CA . SER A 1 110 ? -6.631 -13.564 -14.163 1.00 72.38 110 SER A CA 1
ATOM 847 C C . SER A 1 110 ? -7.260 -14.955 -14.346 1.00 72.38 110 SER A C 1
ATOM 849 O O . SER A 1 110 ? -6.520 -15.918 -14.556 1.00 72.38 110 SER A O 1
ATOM 851 N N . ASP A 1 111 ? -8.584 -15.080 -14.199 1.00 65.31 111 ASP A N 1
ATOM 852 C CA . ASP A 1 111 ? -9.351 -16.334 -14.290 1.00 65.31 111 ASP A CA 1
ATOM 853 C C . ASP A 1 111 ? -8.843 -17.463 -13.372 1.00 65.31 111 ASP A C 1
ATOM 855 O O . ASP A 1 111 ? -9.062 -18.651 -13.622 1.00 65.31 111 ASP A O 1
ATOM 859 N N . LYS A 1 112 ? -8.160 -17.119 -12.274 1.00 60.41 112 LYS A N 1
ATOM 860 C CA . LYS A 1 112 ? -7.889 -18.077 -11.201 1.00 60.41 112 LYS A CA 1
ATOM 861 C C . LYS A 1 112 ? -9.078 -18.042 -10.252 1.00 60.41 112 LYS A C 1
ATOM 863 O O . LYS A 1 112 ? -9.395 -16.983 -9.715 1.00 60.41 112 LYS A O 1
ATOM 868 N N . GLU A 1 113 ? -9.719 -19.191 -10.037 1.00 57.66 113 GLU A N 1
ATOM 869 C CA . GLU A 1 113 ? -10.771 -19.324 -9.026 1.00 57.66 113 GLU A CA 1
ATOM 870 C C . GLU A 1 113 ? -10.216 -18.908 -7.653 1.00 57.66 113 GLU A C 1
ATOM 872 O O . GLU A 1 113 ? -9.355 -19.574 -7.079 1.00 57.66 113 GLU A O 1
ATOM 877 N N . ASP A 1 114 ? -10.690 -17.777 -7.138 1.00 62.44 114 ASP A N 1
ATOM 878 C CA . ASP A 1 114 ? -10.425 -17.305 -5.781 1.00 62.44 114 ASP A CA 1
ATOM 879 C C . ASP A 1 114 ? -11.734 -16.707 -5.252 1.00 62.44 114 ASP A C 1
ATOM 881 O O . ASP A 1 114 ? -12.457 -16.000 -5.961 1.00 62.44 114 ASP A O 1
ATOM 885 N N . ILE A 1 115 ? -12.081 -17.045 -4.015 1.00 63.56 115 ILE A N 1
ATOM 886 C CA . ILE A 1 115 ? -13.341 -16.641 -3.397 1.00 63.56 115 ILE A CA 1
ATOM 887 C C . ILE A 1 115 ? -13.063 -15.386 -2.567 1.00 63.56 115 ILE A C 1
ATOM 889 O O . ILE A 1 115 ? -12.091 -15.309 -1.801 1.00 63.56 115 ILE A O 1
ATOM 893 N N . TRP A 1 116 ? -13.938 -14.387 -2.689 1.00 65.06 116 TRP A N 1
ATOM 894 C CA . TRP A 1 116 ? -13.930 -13.234 -1.797 1.00 65.06 116 TRP A CA 1
ATOM 895 C C . TRP A 1 116 ? -14.396 -13.642 -0.388 1.00 65.06 116 TRP A C 1
ATOM 897 O O . TRP A 1 116 ? -15.557 -13.469 -0.021 1.00 65.06 116 TRP A O 1
ATOM 907 N N . GLU A 1 117 ? -13.500 -14.188 0.429 1.00 64.38 117 GLU A N 1
ATOM 908 C CA . GLU A 1 117 ? -13.763 -14.435 1.849 1.00 64.38 117 GLU A CA 1
ATOM 909 C C . GLU A 1 117 ? -13.715 -13.116 2.631 1.00 64.38 117 GLU A C 1
ATOM 911 O O . GLU A 1 117 ? -12.651 -12.648 3.022 1.00 64.38 117 GLU A O 1
ATOM 916 N N . GLY A 1 118 ? -14.865 -12.463 2.818 1.00 62.03 118 GLY A N 1
ATOM 917 C CA . GLY A 1 118 ? -14.964 -11.186 3.543 1.00 62.03 118 GLY A CA 1
ATOM 918 C C . GLY A 1 118 ? -14.452 -9.979 2.750 1.00 62.03 118 GLY A C 1
ATOM 919 O O . GLY A 1 118 ? -15.086 -8.942 2.749 1.00 62.03 118 GLY A O 1
ATOM 920 N N . LEU A 1 119 ? -13.416 -10.118 1.929 1.00 73.44 119 LEU A N 1
ATOM 921 C CA . LEU A 1 119 ? -12.764 -8.999 1.231 1.00 73.44 119 LEU A CA 1
ATOM 922 C C . LEU A 1 119 ? -13.514 -8.450 0.006 1.00 73.44 119 LEU A C 1
ATOM 92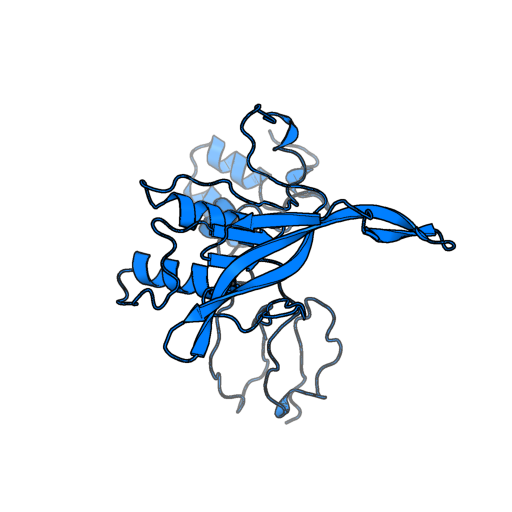4 O O . LEU A 1 119 ? -12.976 -7.610 -0.714 1.00 73.44 119 LEU A O 1
ATOM 928 N N . ASN A 1 120 ? -14.740 -8.917 -0.257 1.00 78.12 120 ASN A N 1
ATOM 929 C CA . ASN A 1 120 ? -15.548 -8.361 -1.338 1.00 78.12 120 ASN A CA 1
ATOM 930 C C . ASN A 1 120 ? -15.932 -6.925 -0.990 1.00 78.12 120 ASN A C 1
ATOM 932 O O . ASN A 1 120 ? -16.686 -6.696 -0.045 1.00 78.12 120 ASN A O 1
ATOM 936 N N . ALA A 1 121 ? -15.435 -5.982 -1.777 1.00 78.62 121 ALA A N 1
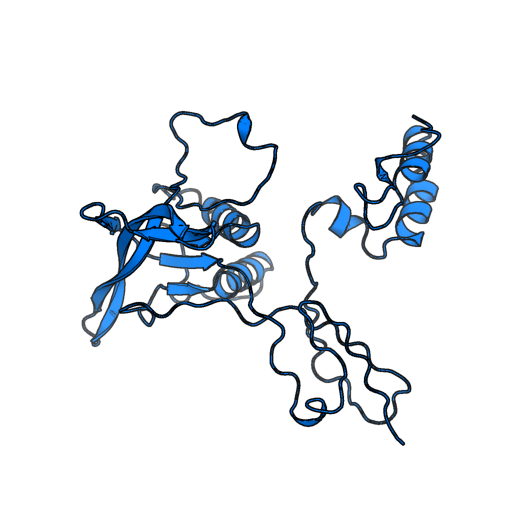ATOM 937 C CA . ALA A 1 121 ? -15.697 -4.569 -1.589 1.00 78.62 121 ALA A CA 1
ATOM 938 C C . ALA A 1 121 ? -17.026 -4.102 -2.216 1.00 78.62 121 ALA A C 1
ATOM 940 O O . ALA A 1 121 ? -17.447 -2.971 -1.992 1.00 78.62 121 ALA A O 1
ATOM 941 N N . LYS A 1 122 ? -17.707 -4.952 -2.996 1.00 79.25 122 LYS A N 1
ATOM 942 C CA . LYS A 1 122 ? -18.963 -4.595 -3.663 1.00 79.25 122 LYS A CA 1
ATOM 943 C C . LYS A 1 122 ? -20.043 -4.199 -2.648 1.00 79.25 122 LYS A C 1
ATOM 945 O O . LYS A 1 122 ? -20.416 -5.009 -1.800 1.00 79.25 122 LYS A O 1
ATOM 950 N N . GLY A 1 123 ? -20.574 -2.982 -2.781 1.00 77.88 123 GLY A N 1
ATOM 951 C CA . GLY A 1 123 ? -21.658 -2.463 -1.941 1.00 77.88 123 GLY A CA 1
ATOM 952 C C . GLY A 1 123 ? -21.265 -2.168 -0.489 1.00 77.88 123 GLY A C 1
ATOM 953 O O . GLY A 1 123 ? -22.150 -1.961 0.337 1.00 77.88 123 GLY A O 1
ATOM 954 N N . LYS A 1 124 ? -19.965 -2.167 -0.172 1.00 84.12 124 LYS A N 1
ATOM 955 C CA . LYS A 1 124 ? -19.426 -1.855 1.157 1.00 84.12 124 LYS A CA 1
ATOM 956 C C . LYS A 1 124 ? -18.887 -0.432 1.208 1.00 84.12 124 LYS A C 1
ATOM 958 O O . LYS A 1 124 ? -18.351 0.058 0.219 1.00 84.12 124 LYS A O 1
ATOM 963 N N . GLN A 1 125 ? -18.945 0.204 2.374 1.00 83.81 125 GLN A N 1
ATOM 964 C CA . GLN A 1 125 ? -18.191 1.429 2.631 1.00 83.81 125 GLN A CA 1
ATOM 965 C C . GLN A 1 125 ? -16.723 1.093 2.881 1.00 83.81 125 GLN A C 1
ATOM 967 O O . GLN A 1 125 ? -16.382 0.499 3.906 1.00 83.81 125 GLN A O 1
ATOM 972 N N . VAL A 1 126 ? -15.859 1.449 1.931 1.00 86.38 126 VAL A N 1
ATOM 973 C CA . VAL A 1 126 ? -14.435 1.108 1.978 1.00 86.38 126 VAL A CA 1
ATOM 974 C C . VAL A 1 126 ? -13.599 2.313 2.369 1.00 86.38 126 VAL A C 1
ATOM 976 O O . VAL A 1 126 ? -13.708 3.374 1.762 1.00 86.38 126 VAL A O 1
ATOM 979 N N . ILE A 1 127 ? -12.703 2.125 3.335 1.00 87.94 127 ILE A N 1
ATOM 980 C CA . ILE A 1 127 ? -11.711 3.131 3.716 1.00 87.94 127 ILE A CA 1
ATOM 981 C C . ILE A 1 127 ? -10.308 2.598 3.451 1.00 87.94 127 ILE A C 1
ATOM 983 O O . ILE A 1 127 ? -9.888 1.603 4.044 1.00 87.94 127 ILE A O 1
ATOM 987 N N . VAL A 1 128 ? -9.556 3.304 2.608 1.00 87.94 128 VAL A N 1
ATOM 988 C CA . VAL A 1 128 ? -8.144 3.016 2.345 1.00 87.94 128 VAL A CA 1
ATOM 989 C C . VAL A 1 128 ? -7.277 3.910 3.232 1.00 87.94 128 VAL A C 1
ATOM 991 O O . VAL A 1 128 ? -7.311 5.133 3.155 1.00 87.94 128 VAL A O 1
ATOM 994 N N . LEU A 1 129 ? -6.475 3.308 4.106 1.00 89.44 129 LEU A N 1
ATOM 995 C CA . LEU A 1 129 ? -5.517 4.018 4.948 1.00 89.44 129 LEU A CA 1
ATOM 996 C C . LEU A 1 129 ? -4.147 3.991 4.276 1.00 89.44 129 LEU A C 1
ATOM 998 O O . LEU A 1 129 ? -3.361 3.066 4.486 1.00 89.44 129 LEU A O 1
ATOM 1002 N N . GLY A 1 130 ? -3.851 4.993 3.454 1.00 84.06 130 GLY A N 1
ATOM 1003 C CA . GLY A 1 130 ? -2.590 5.039 2.724 1.00 84.06 130 GLY A CA 1
ATOM 1004 C C . GLY A 1 130 ? -2.427 6.264 1.843 1.00 84.06 130 GLY A C 1
ATOM 1005 O O . GLY A 1 130 ? -3.407 6.932 1.533 1.00 84.06 130 GLY A O 1
ATOM 1006 N N . GLY A 1 131 ? -1.156 6.531 1.528 1.00 75.19 131 GLY A N 1
ATOM 1007 C CA . GLY A 1 131 ? -0.634 7.725 0.858 1.00 75.19 131 GLY A CA 1
ATOM 1008 C C . GLY A 1 131 ? -0.296 7.565 -0.629 1.00 75.19 131 GLY A C 1
ATOM 1009 O O . GLY A 1 131 ? -0.509 8.448 -1.450 1.00 75.19 131 GLY A O 1
ATOM 1010 N N . GLY A 1 132 ? 0.365 6.452 -0.941 1.00 76.12 132 GLY A N 1
ATOM 1011 C CA . GLY A 1 132 ? 1.092 6.286 -2.202 1.00 76.12 132 GLY A CA 1
ATOM 1012 C C . GLY A 1 132 ? 0.343 5.456 -3.237 1.00 76.12 132 GLY A C 1
ATOM 1013 O O . GLY A 1 132 ? -0.827 5.127 -3.059 1.00 76.12 132 GLY A O 1
ATOM 1014 N N . ASP A 1 133 ? 1.065 5.036 -4.275 1.00 78.69 133 ASP A N 1
ATOM 1015 C CA . ASP A 1 133 ? 0.564 4.246 -5.413 1.00 78.69 133 ASP A CA 1
ATOM 1016 C C . ASP A 1 133 ? -0.325 3.071 -5.004 1.00 78.69 133 ASP A C 1
ATOM 1018 O O . ASP A 1 133 ? -1.394 2.862 -5.566 1.00 78.69 133 ASP A O 1
ATOM 1022 N N . THR A 1 134 ? 0.067 2.343 -3.956 1.00 83.06 134 THR A N 1
ATOM 1023 C CA . THR A 1 134 ? -0.703 1.201 -3.452 1.00 83.06 134 THR A CA 1
ATOM 1024 C C . THR A 1 134 ? -2.121 1.589 -3.018 1.00 83.06 134 THR A C 1
ATOM 1026 O O . THR A 1 134 ? -3.047 0.799 -3.193 1.00 83.06 134 THR A O 1
ATOM 1029 N N . ALA A 1 135 ? -2.311 2.783 -2.450 1.00 81.56 135 ALA A N 1
ATOM 1030 C CA . ALA A 1 135 ? -3.632 3.270 -2.066 1.00 81.56 135 ALA A CA 1
ATOM 1031 C C . ALA A 1 135 ? -4.469 3.605 -3.309 1.00 81.56 135 ALA A C 1
ATOM 1033 O O . ALA A 1 135 ? -5.617 3.171 -3.400 1.00 81.56 135 ALA A O 1
ATOM 1034 N N . THR A 1 136 ? -3.867 4.282 -4.290 1.00 76.69 136 THR A N 1
ATOM 1035 C CA . THR A 1 136 ? -4.490 4.584 -5.587 1.00 76.69 136 THR A CA 1
ATOM 1036 C C . THR A 1 136 ? -4.929 3.312 -6.313 1.00 76.69 136 THR A C 1
ATOM 1038 O O . THR A 1 136 ? -6.063 3.234 -6.780 1.00 76.69 136 THR A O 1
ATOM 1041 N N . ASP A 1 137 ? -4.087 2.277 -6.335 1.00 80.06 137 ASP A N 1
ATOM 1042 C CA . ASP A 1 137 ? -4.414 0.985 -6.943 1.00 80.06 137 ASP A CA 1
ATOM 1043 C C . ASP A 1 137 ? -5.585 0.287 -6.235 1.00 80.06 137 ASP A C 1
ATOM 1045 O O . ASP A 1 137 ? -6.437 -0.323 -6.890 1.00 80.06 137 ASP A O 1
ATOM 1049 N N . CYS A 1 138 ? -5.660 0.377 -4.900 1.00 82.31 138 CYS A N 1
ATOM 1050 C CA . CYS A 1 138 ? -6.783 -0.170 -4.131 1.00 82.31 138 CYS A CA 1
ATOM 1051 C C . CYS A 1 138 ? -8.092 0.540 -4.485 1.00 82.31 138 CYS A C 1
ATOM 1053 O O . CYS A 1 138 ? -9.101 -0.126 -4.721 1.00 82.31 138 CYS A O 1
ATOM 1055 N N . THR A 1 139 ? -8.063 1.870 -4.582 1.00 77.44 139 THR A N 1
ATOM 1056 C CA . THR A 1 139 ? -9.214 2.683 -4.986 1.00 77.44 139 THR A CA 1
ATOM 1057 C C . THR A 1 139 ? -9.650 2.367 -6.412 1.00 77.44 139 THR A C 1
ATOM 1059 O O . THR A 1 139 ? -10.810 2.035 -6.632 1.00 77.44 139 THR A O 1
ATOM 1062 N N . ALA A 1 140 ? -8.729 2.365 -7.376 1.00 77.31 140 ALA A N 1
ATOM 1063 C CA . ALA A 1 140 ? -9.048 2.038 -8.765 1.00 77.31 140 ALA A CA 1
ATOM 1064 C C . ALA A 1 140 ? -9.604 0.611 -8.900 1.00 77.31 140 ALA A C 1
ATOM 1066 O O . ALA A 1 140 ? -10.484 0.342 -9.715 1.00 77.31 140 ALA A O 1
ATOM 1067 N N . THR A 1 141 ? -9.115 -0.325 -8.084 1.00 77.25 141 THR A N 1
ATOM 1068 C CA . THR A 1 141 ? -9.645 -1.692 -8.021 1.00 77.25 141 THR A CA 1
ATOM 1069 C C . THR A 1 141 ? -11.063 -1.734 -7.448 1.00 77.25 141 THR A C 1
ATOM 1071 O O . THR A 1 141 ? -11.881 -2.531 -7.904 1.00 77.25 141 THR A O 1
ATOM 1074 N N . TYR A 1 142 ? -11.367 -0.876 -6.476 1.00 74.31 142 TYR A N 1
ATOM 1075 C CA . TYR A 1 142 ? -12.702 -0.719 -5.907 1.00 74.31 142 TYR A CA 1
ATOM 1076 C C . TYR A 1 142 ? -13.695 -0.056 -6.878 1.00 74.31 142 TYR A C 1
ATOM 1078 O O . TYR A 1 142 ? -14.834 -0.502 -6.986 1.00 74.31 142 TYR A O 1
ATOM 1086 N N . GLU A 1 143 ? -13.275 0.959 -7.632 1.00 67.44 143 GLU A N 1
ATOM 1087 C CA . GLU A 1 143 ? -14.126 1.666 -8.605 1.00 67.44 143 GLU A CA 1
ATOM 1088 C C . GLU A 1 143 ? -14.536 0.804 -9.805 1.00 67.44 143 GLU A C 1
ATOM 1090 O O . GLU A 1 143 ? -15.519 1.097 -10.482 1.00 67.44 143 GLU A O 1
ATOM 1095 N N . ARG A 1 144 ? -13.838 -0.311 -10.056 1.00 66.75 144 ARG A N 1
ATOM 1096 C CA . ARG A 1 144 ? -14.252 -1.291 -11.076 1.00 66.75 144 ARG A CA 1
ATOM 1097 C C . ARG A 1 144 ? -15.627 -1.905 -10.799 1.00 66.75 144 ARG A C 1
ATOM 1099 O O . ARG A 1 144 ? -16.191 -2.523 -11.700 1.00 66.75 144 ARG A O 1
ATOM 1106 N N . TYR A 1 145 ? -16.167 -1.763 -9.587 1.00 62.03 145 TYR A N 1
ATOM 1107 C CA . TYR A 1 145 ? -17.529 -2.173 -9.260 1.00 62.03 145 TYR A CA 1
ATOM 1108 C C . TYR A 1 145 ? -18.519 -1.025 -9.555 1.00 62.03 145 TYR A C 1
ATOM 1110 O O . TYR A 1 145 ? -18.485 -0.009 -8.864 1.00 62.03 145 TYR A O 1
ATOM 1118 N N . PRO A 1 146 ? -19.442 -1.186 -10.524 1.00 44.72 146 PRO A N 1
ATOM 1119 C CA . PRO A 1 146 ? -20.302 -0.096 -11.001 1.00 44.72 146 PRO A CA 1
ATOM 1120 C C . PRO A 1 146 ? -21.326 0.442 -9.983 1.00 44.72 146 PRO A C 1
ATOM 1122 O O . PRO A 1 146 ? -21.907 1.496 -10.215 1.00 44.72 146 PRO A O 1
ATOM 1125 N N . ASP A 1 147 ? -21.555 -0.260 -8.868 1.00 53.69 147 ASP A N 1
ATOM 1126 C CA . ASP A 1 147 ? -22.682 -0.024 -7.951 1.00 53.69 147 ASP A CA 1
ATOM 1127 C C . ASP A 1 147 ? -22.283 0.679 -6.627 1.00 53.69 147 ASP A C 1
ATOM 1129 O O . ASP A 1 147 ? -23.009 0.585 -5.637 1.00 53.69 147 ASP A O 1
ATOM 1133 N N . ASN A 1 148 ? -21.118 1.333 -6.554 1.00 56.00 148 ASN A N 1
ATOM 1134 C CA . ASN A 1 148 ? -20.520 1.767 -5.281 1.00 56.00 148 ASN A CA 1
ATOM 1135 C C . ASN A 1 148 ? -20.768 3.266 -4.939 1.00 56.00 148 ASN A C 1
ATOM 1137 O O . ASN A 1 148 ? -20.343 4.121 -5.713 1.00 56.00 148 ASN A O 1
ATOM 1141 N N . PRO A 1 149 ? -21.400 3.616 -3.785 1.00 41.53 149 PRO A N 1
ATOM 1142 C CA . PRO A 1 149 ? -21.912 4.979 -3.539 1.00 41.53 149 PRO A CA 1
ATOM 1143 C C . PRO A 1 149 ? -21.210 5.873 -2.471 1.00 41.53 149 PRO A C 1
ATOM 1145 O O . PRO A 1 149 ? -21.777 6.910 -2.137 1.00 41.53 149 PRO A O 1
ATOM 1148 N N . TRP A 1 150 ? -20.036 5.536 -1.904 1.00 40.41 150 TRP A N 1
ATOM 1149 C CA . TRP A 1 150 ? -19.470 6.225 -0.704 1.00 40.41 150 TRP A CA 1
ATOM 1150 C C . TRP A 1 150 ? -18.037 6.801 -0.860 1.00 40.41 150 TRP A C 1
ATOM 1152 O O . TRP A 1 150 ? -17.295 6.324 -1.721 1.00 40.41 150 TRP A O 1
ATOM 1162 N N . PRO A 1 151 ? -17.638 7.816 -0.046 1.00 38.09 151 PRO A N 1
ATOM 1163 C CA . PRO A 1 151 ? -16.459 8.651 -0.273 1.00 38.09 151 PRO A CA 1
ATOM 1164 C C . PRO A 1 151 ? -15.133 7.962 0.079 1.00 38.09 151 PRO A C 1
ATOM 1166 O O . PRO A 1 151 ? -14.988 7.268 1.084 1.00 38.09 151 PRO A O 1
ATOM 1169 N N . ILE A 1 152 ? -14.157 8.209 -0.788 1.00 49.38 152 ILE A N 1
ATOM 1170 C CA . ILE A 1 152 ? -12.822 7.615 -0.842 1.00 49.38 152 ILE A CA 1
ATOM 1171 C C . ILE A 1 152 ? -11.868 8.377 0.078 1.00 49.38 152 ILE A C 1
ATOM 1173 O O . ILE A 1 152 ? -11.449 9.493 -0.217 1.00 49.38 152 ILE A O 1
ATOM 1177 N N . ILE A 1 153 ? -11.452 7.750 1.173 1.00 47.44 153 ILE A N 1
ATOM 1178 C CA . ILE A 1 153 ? -10.476 8.353 2.083 1.00 47.44 153 ILE A CA 1
ATOM 1179 C C . ILE A 1 153 ? -9.079 8.143 1.528 1.00 47.44 153 ILE A C 1
ATOM 1181 O O . ILE A 1 153 ? -8.634 7.019 1.317 1.00 47.44 153 ILE A O 1
ATOM 1185 N N . PHE A 1 154 ? -8.400 9.255 1.301 1.00 43.16 154 PHE A N 1
ATOM 1186 C CA . PHE A 1 154 ? -7.125 9.315 0.618 1.00 43.16 154 PHE A CA 1
ATOM 1187 C C . PHE A 1 154 ? -6.154 10.126 1.457 1.00 43.16 154 PHE A C 1
ATOM 1189 O O . PHE A 1 154 ? -6.469 11.225 1.914 1.00 43.16 154 PHE A O 1
ATOM 1196 N N . ARG A 1 155 ? -4.951 9.599 1.628 1.00 40.09 155 ARG A N 1
ATOM 1197 C CA . ARG A 1 155 ? -3.775 10.413 1.920 1.00 40.09 155 ARG A CA 1
ATOM 1198 C C . ARG A 1 155 ? -2.949 10.379 0.631 1.00 40.09 155 ARG A C 1
ATOM 1200 O O . ARG A 1 155 ? -2.978 9.365 -0.054 1.00 40.09 155 ARG A O 1
ATOM 1207 N N . THR A 1 156 ? -2.268 11.462 0.267 1.00 36.62 156 THR A N 1
ATOM 1208 C CA . THR A 1 156 ? -1.390 11.492 -0.920 1.00 36.62 156 THR A CA 1
ATOM 1209 C C . THR A 1 156 ? 0.076 11.347 -0.520 1.00 36.62 156 THR A C 1
ATOM 1211 O O . THR A 1 156 ? 0.454 11.779 0.567 1.00 36.62 156 THR A O 1
ATOM 1214 N N . ASP A 1 157 ? 0.889 10.868 -1.467 1.00 31.28 157 ASP A N 1
ATOM 1215 C CA . ASP A 1 157 ? 1.973 11.642 -2.089 1.00 31.28 157 ASP A CA 1
ATOM 1216 C C . ASP A 1 157 ? 1.958 11.448 -3.628 1.00 31.28 157 ASP A C 1
ATOM 1218 O O . ASP A 1 157 ? 2.227 10.357 -4.115 1.00 31.28 157 ASP A O 1
ATOM 1222 N N . TYR A 1 158 ? 1.643 12.509 -4.391 1.00 44.47 158 TYR A N 1
ATOM 1223 C CA . TYR A 1 158 ? 1.694 12.602 -5.867 1.00 44.47 158 TYR A CA 1
ATOM 1224 C C . TYR A 1 158 ? 2.061 14.049 -6.245 1.00 44.47 158 TYR A C 1
ATOM 1226 O O . TYR A 1 158 ? 1.221 14.907 -6.522 1.00 44.47 158 TYR A O 1
ATOM 1234 N N . GLY A 1 159 ? 3.353 14.370 -6.173 1.00 41.94 159 GLY A N 1
ATOM 1235 C CA . GLY A 1 159 ? 3.861 15.698 -6.499 1.00 41.94 159 GLY A CA 1
ATOM 1236 C C . GLY A 1 159 ? 3.594 16.073 -7.962 1.00 41.94 159 GLY A C 1
ATOM 1237 O O . GLY A 1 159 ? 4.164 15.477 -8.866 1.00 41.94 159 GLY A O 1
ATOM 1238 N N . HIS A 1 160 ? 2.799 17.127 -8.166 1.00 37.97 160 HIS A N 1
ATOM 1239 C CA . HIS A 1 160 ? 2.810 18.064 -9.306 1.00 37.97 160 HIS A CA 1
ATOM 1240 C C . HIS A 1 160 ? 1.685 18.035 -10.356 1.00 37.97 160 HIS A C 1
ATOM 1242 O O . HIS A 1 160 ? 1.469 19.095 -10.948 1.00 37.97 160 HIS A O 1
ATOM 1248 N N . GLU A 1 161 ? 0.892 16.974 -10.540 1.00 42.53 161 GLU A N 1
ATOM 1249 C CA . GLU A 1 161 ? -0.233 17.013 -11.512 1.00 42.53 161 GLU A CA 1
ATOM 1250 C C . GLU A 1 161 ? -1.634 17.183 -10.892 1.00 42.53 161 GLU A C 1
ATOM 1252 O O . GLU A 1 161 ? -2.538 17.684 -11.558 1.00 42.53 161 GLU A O 1
ATOM 1257 N N . GLU A 1 162 ? -1.807 16.948 -9.589 1.00 42.09 162 GLU A N 1
ATOM 1258 C CA . GLU A 1 162 ? -3.107 17.103 -8.906 1.00 42.09 162 GLU A CA 1
ATOM 1259 C C . GLU A 1 162 ? -3.520 18.555 -8.591 1.00 42.09 162 GLU A C 1
ATOM 1261 O O . GLU A 1 162 ? -4.657 18.808 -8.194 1.00 42.09 162 GLU A O 1
ATOM 1266 N N . ARG A 1 163 ? -2.649 19.556 -8.792 1.00 38.00 163 ARG A N 1
ATOM 1267 C CA . ARG A 1 163 ? -2.976 20.962 -8.457 1.00 38.00 163 ARG A CA 1
ATOM 1268 C C . ARG A 1 163 ? -4.063 21.570 -9.358 1.00 38.00 163 ARG A C 1
ATOM 1270 O O . ARG A 1 163 ? -4.560 22.653 -9.061 1.00 38.00 163 ARG A O 1
ATOM 1277 N N . LYS A 1 164 ? -4.421 20.925 -10.472 1.00 36.19 164 LYS A N 1
ATOM 1278 C CA . LYS A 1 164 ? -5.346 21.501 -11.463 1.00 36.19 164 LYS A CA 1
ATOM 1279 C C . LYS A 1 164 ? -6.820 21.132 -11.280 1.00 36.19 164 LYS A C 1
ATOM 1281 O O . LYS A 1 164 ? -7.634 21.664 -12.025 1.00 36.19 164 LYS A O 1
ATOM 1286 N N . GLY A 1 165 ? -7.178 20.297 -10.306 1.00 42.34 165 GLY A N 1
ATOM 1287 C CA . GLY A 1 165 ? -8.550 19.800 -10.194 1.00 42.34 165 GLY A CA 1
ATOM 1288 C C . GLY A 1 165 ? -9.023 19.554 -8.771 1.00 42.34 165 GLY A C 1
ATOM 1289 O O . GLY A 1 165 ? -9.553 18.486 -8.507 1.00 42.34 165 GLY A O 1
ATOM 1290 N N . ILE A 1 166 ? -8.870 20.518 -7.856 1.00 38.88 166 ILE A N 1
ATOM 1291 C CA . ILE A 1 166 ? -9.738 20.529 -6.666 1.00 38.88 166 ILE A CA 1
ATOM 1292 C C . ILE A 1 166 ? -11.103 21.040 -7.140 1.00 38.88 166 ILE A C 1
ATOM 1294 O O . ILE A 1 166 ? -11.393 22.236 -7.113 1.00 38.88 166 ILE A O 1
ATOM 1298 N N . THR A 1 167 ? -11.901 20.136 -7.694 1.00 39.84 167 THR A N 1
ATOM 1299 C CA . THR A 1 167 ? -13.348 20.313 -7.849 1.00 39.84 167 THR A CA 1
ATOM 1300 C C . THR A 1 167 ? -14.026 20.137 -6.488 1.00 39.84 167 THR A C 1
ATOM 1302 O O . THR A 1 167 ? -13.457 19.521 -5.592 1.00 39.84 167 THR A O 1
ATOM 1305 N N . SER A 1 168 ? -15.234 20.683 -6.308 1.00 42.06 168 SER A N 1
ATOM 1306 C CA . SER A 1 168 ? -15.969 20.658 -5.026 1.00 42.06 168 SER A CA 1
ATOM 1307 C C . SER A 1 168 ? -16.299 19.260 -4.489 1.00 42.06 168 SER A C 1
ATOM 1309 O O . SER A 1 168 ? -16.698 19.151 -3.335 1.00 42.06 168 SER A O 1
ATOM 1311 N N . ASP A 1 169 ? -16.113 18.223 -5.307 1.00 52.25 169 ASP A N 1
ATOM 1312 C CA . ASP A 1 169 ? -16.510 16.836 -5.038 1.00 52.25 169 ASP A CA 1
ATOM 1313 C C . ASP A 1 169 ? -15.294 15.919 -4.832 1.00 52.25 169 ASP A C 1
ATOM 1315 O O . ASP A 1 169 ? -15.320 14.734 -5.152 1.00 52.25 169 ASP A O 1
ATOM 1319 N N . ASP A 1 170 ? -14.188 16.482 -4.351 1.00 57.31 170 ASP A N 1
ATOM 1320 C CA . ASP A 1 170 ? -12.979 15.734 -4.038 1.00 57.31 170 ASP A CA 1
ATOM 1321 C C . ASP A 1 170 ? -13.170 14.910 -2.742 1.00 57.31 170 ASP A C 1
ATOM 1323 O O . ASP A 1 170 ? -13.312 15.498 -1.666 1.00 57.31 170 ASP A O 1
ATOM 1327 N N . PRO A 1 171 ? -13.182 13.563 -2.796 1.00 63.94 171 PRO A N 1
ATOM 1328 C CA . PRO A 1 171 ? -13.498 12.724 -1.637 1.00 63.94 171 PRO A CA 1
ATOM 1329 C C . PRO A 1 171 ? -12.365 12.633 -0.596 1.00 63.94 171 PRO A C 1
ATOM 1331 O O . PRO A 1 171 ? -12.536 12.019 0.458 1.00 63.94 171 PRO A O 1
ATOM 1334 N N . ARG A 1 172 ? -11.196 13.217 -0.882 1.00 72.56 172 ARG A N 1
ATOM 1335 C CA . ARG A 1 172 ? -9.952 13.004 -0.136 1.00 72.56 172 ARG A CA 1
ATOM 1336 C C . ARG A 1 172 ? -9.938 13.743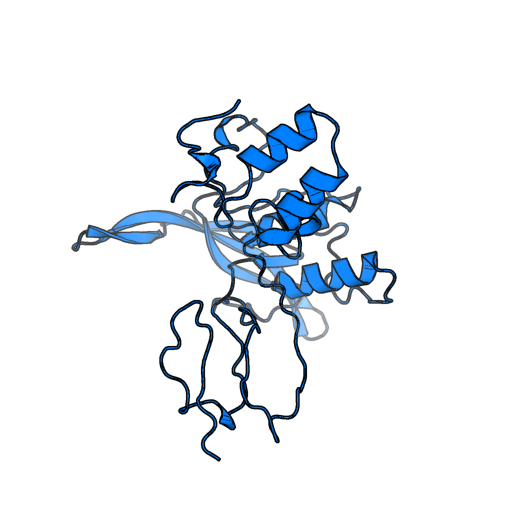 1.211 1.00 72.56 172 ARG A C 1
ATOM 1338 O O . ARG A 1 172 ? -10.152 14.953 1.276 1.00 72.56 172 ARG A O 1
ATOM 1345 N N . LEU A 1 173 ? -9.609 13.029 2.297 1.00 71.62 173 LEU A N 1
ATOM 1346 C CA . LEU A 1 173 ? -9.534 13.580 3.659 1.00 71.62 173 LEU A CA 1
ATOM 1347 C C . LEU A 1 173 ? -8.087 13.702 4.155 1.00 71.62 173 LEU A C 1
ATOM 1349 O O . LEU A 1 173 ? -7.432 12.720 4.513 1.00 71.62 173 LEU A O 1
ATOM 1353 N N . PHE A 1 174 ? -7.616 14.944 4.249 1.00 77.62 174 PHE A N 1
ATOM 1354 C CA . PHE A 1 174 ? -6.269 15.279 4.710 1.00 77.62 174 PHE A CA 1
ATOM 1355 C C . PHE A 1 174 ? -6.225 15.636 6.195 1.00 77.62 174 PHE A C 1
ATOM 1357 O O . PHE A 1 174 ? -7.185 16.161 6.753 1.00 77.62 174 PHE A O 1
ATOM 1364 N N . GLY A 1 175 ? -5.069 15.396 6.822 1.00 81.00 175 GLY A N 1
ATOM 1365 C CA . GLY A 1 175 ? -4.821 15.836 8.197 1.00 81.00 175 GLY A CA 1
ATOM 1366 C C . GLY A 1 175 ? -5.621 15.066 9.243 1.00 81.00 175 GLY A C 1
ATOM 1367 O O . GLY A 1 175 ? -5.987 15.638 10.259 1.00 81.00 175 GLY A O 1
ATOM 1368 N N . PHE A 1 176 ? -5.890 13.781 9.015 1.00 86.56 176 PHE A N 1
ATOM 1369 C CA . PHE A 1 176 ? -6.501 12.900 10.009 1.00 86.56 176 PHE A CA 1
ATOM 1370 C C . PHE A 1 176 ? -5.533 11.808 10.461 1.00 86.56 176 PHE A C 1
ATOM 1372 O O . PHE A 1 176 ? -4.627 11.420 9.726 1.00 86.56 176 PHE A O 1
ATOM 1379 N N . ALA A 1 177 ? -5.748 11.244 11.643 1.00 88.12 177 ALA A N 1
ATOM 1380 C CA . ALA A 1 177 ? -5.117 10.028 12.147 1.00 88.12 177 ALA A CA 1
ATOM 1381 C C . ALA A 1 177 ? -6.188 9.070 12.678 1.00 88.12 177 ALA A C 1
ATOM 1383 O O . ALA A 1 177 ? -7.164 9.498 13.287 1.00 88.12 177 ALA A O 1
ATOM 1384 N N . THR A 1 178 ? -6.016 7.771 12.437 1.00 90.19 178 THR A N 1
ATOM 1385 C CA . THR A 1 178 ? -6.931 6.746 12.953 1.00 90.19 178 THR A CA 1
ATOM 1386 C C . THR A 1 178 ? -6.593 6.456 14.411 1.00 90.19 178 THR A C 1
ATOM 1388 O O . THR A 1 178 ? -5.510 5.948 14.698 1.00 90.19 178 THR A O 1
ATOM 1391 N N . LYS A 1 179 ? -7.524 6.737 15.329 1.00 90.19 179 LYS A N 1
ATOM 1392 C CA . LYS A 1 179 ? -7.381 6.426 16.760 1.00 90.19 179 LYS A CA 1
ATOM 1393 C C . LYS A 1 179 ? -7.801 5.004 17.088 1.00 90.19 179 LYS A C 1
ATOM 1395 O O . LYS A 1 179 ? -7.128 4.309 17.851 1.00 90.19 179 LYS A O 1
ATOM 1400 N N . LYS A 1 180 ? -8.947 4.575 16.555 1.00 92.19 180 LYS A N 1
ATOM 1401 C CA . LYS A 1 180 ? -9.568 3.306 16.942 1.00 92.19 180 LYS A CA 1
ATOM 1402 C C . LYS A 1 180 ? -10.481 2.757 15.854 1.00 92.19 180 LYS A C 1
ATOM 1404 O O . LYS A 1 180 ? -11.180 3.511 15.186 1.00 92.19 180 LYS A O 1
ATOM 1409 N N . PHE A 1 181 ? -10.529 1.431 15.754 1.00 94.06 181 PHE A N 1
ATOM 1410 C CA . PHE A 1 181 ? -11.531 0.727 14.964 1.00 94.06 181 PHE A CA 1
ATOM 1411 C C . PHE A 1 181 ? -12.798 0.499 15.803 1.00 94.06 181 PHE A C 1
ATOM 1413 O O . PHE A 1 181 ? -12.752 -0.071 16.905 1.00 94.06 181 PHE A O 1
ATOM 1420 N N . LEU A 1 182 ? -13.934 0.966 15.291 1.00 93.31 182 LEU A N 1
ATOM 1421 C CA . LEU A 1 182 ? -15.259 0.714 15.849 1.00 93.31 182 LEU A CA 1
ATOM 1422 C C . LEU A 1 182 ? -15.740 -0.646 15.350 1.00 93.31 182 LEU A C 1
ATOM 1424 O O . LEU A 1 182 ? -15.612 -0.965 14.168 1.00 93.31 182 LEU A O 1
ATOM 1428 N N . VAL A 1 183 ? -16.255 -1.463 16.266 1.00 94.12 183 VAL A N 1
ATOM 1429 C CA . VAL A 1 183 ? -16.627 -2.846 15.964 1.00 94.12 183 VAL A CA 1
ATOM 1430 C C . VAL A 1 183 ? -17.949 -3.227 16.599 1.00 94.12 183 VAL A C 1
ATOM 1432 O O . VAL A 1 183 ? -18.239 -2.853 17.737 1.00 94.12 183 VAL A O 1
ATOM 1435 N N . SER A 1 184 ? -18.697 -4.067 15.894 1.00 91.94 184 SER A N 1
ATOM 1436 C CA . SER A 1 184 ? -19.836 -4.801 16.435 1.00 91.94 184 SER A CA 1
ATOM 1437 C C . SER A 1 184 ? -19.436 -6.244 16.746 1.00 91.94 184 SER A C 1
ATOM 1439 O O . SER A 1 184 ? -18.513 -6.802 16.148 1.00 91.94 184 SER A O 1
ATOM 1441 N N . LYS A 1 185 ? -20.107 -6.862 17.722 1.00 89.94 185 LYS A N 1
ATOM 1442 C CA . LYS A 1 185 ? -19.960 -8.297 17.990 1.00 89.94 185 LYS A CA 1
ATOM 1443 C C . LYS A 1 185 ? -21.021 -9.054 17.203 1.00 89.94 185 LYS A C 1
ATOM 1445 O O . LYS A 1 185 ? -22.210 -8.816 17.396 1.00 89.94 185 LYS A O 1
ATOM 1450 N N . SER A 1 186 ? -20.589 -9.986 16.363 1.00 84.62 186 SER A N 1
ATOM 1451 C CA . SER A 1 186 ? -21.485 -10.955 15.735 1.00 84.62 186 SER A CA 1
ATOM 1452 C C . SER A 1 186 ? -22.014 -11.958 16.766 1.00 84.62 186 SER A C 1
ATOM 1454 O O . SER A 1 186 ? -21.408 -12.147 17.824 1.00 84.62 186 SER A O 1
ATOM 1456 N N . GLY A 1 187 ? -23.108 -12.656 16.445 1.00 75.38 187 GLY A N 1
ATOM 1457 C CA . GLY A 1 187 ? -23.689 -13.704 17.297 1.00 75.38 187 GLY A CA 1
ATOM 1458 C C . GLY A 1 187 ? -22.722 -14.852 17.631 1.00 75.38 187 GLY A C 1
ATOM 1459 O O . GLY A 1 187 ? -22.909 -15.539 18.628 1.00 75.38 187 GLY A O 1
ATOM 1460 N N . SER A 1 188 ? -21.650 -15.020 16.849 1.00 77.06 188 SER A N 1
ATOM 1461 C CA . SER A 1 188 ? -20.550 -15.967 17.088 1.00 77.06 188 SER A CA 1
ATOM 1462 C C . SER A 1 188 ? -19.436 -15.436 18.008 1.00 77.06 188 SER A C 1
ATOM 1464 O O . SER A 1 188 ? -18.451 -16.131 18.243 1.00 77.06 188 SER A O 1
ATOM 1466 N N . GLY A 1 189 ? -19.544 -14.198 18.502 1.00 81.19 189 GLY A N 1
ATOM 1467 C CA . GLY A 1 189 ? -18.521 -13.535 19.320 1.00 81.19 189 GLY A CA 1
ATOM 1468 C C . GLY A 1 189 ? -17.387 -12.872 18.527 1.00 81.19 189 GLY A C 1
ATOM 1469 O O . GLY A 1 189 ? -16.527 -12.225 19.125 1.00 81.19 189 GLY A O 1
ATOM 1470 N N . GLN A 1 190 ? -17.386 -12.981 17.195 1.00 84.38 190 GLN A N 1
ATOM 1471 C CA . GLN A 1 190 ? -16.390 -12.339 16.333 1.00 84.38 190 GLN A CA 1
ATOM 1472 C C . GLN A 1 190 ? -16.625 -10.822 16.244 1.00 84.38 190 GLN A C 1
ATOM 1474 O O . GLN A 1 190 ? -17.762 -10.376 16.078 1.00 84.38 190 GLN A O 1
ATOM 1479 N N . LYS A 1 191 ? -15.551 -10.029 16.336 1.00 90.19 191 LYS A N 1
ATOM 1480 C CA . LYS A 1 191 ? -15.587 -8.575 16.113 1.00 90.19 191 LYS A CA 1
ATOM 1481 C C . LYS A 1 191 ? -15.596 -8.282 14.613 1.00 90.19 191 LYS A C 1
ATOM 1483 O O . LYS A 1 191 ? -14.712 -8.759 13.902 1.00 90.19 191 LYS A O 1
ATOM 1488 N N . ILE A 1 192 ? -16.561 -7.496 14.154 1.00 90.44 192 ILE A N 1
ATOM 1489 C CA . ILE A 1 192 ? -16.694 -7.050 12.762 1.00 90.44 192 ILE A CA 1
ATOM 1490 C C . ILE A 1 192 ? -16.560 -5.531 12.739 1.00 90.44 192 ILE A C 1
ATOM 1492 O O . ILE A 1 192 ? -17.167 -4.860 13.576 1.00 90.44 192 ILE A O 1
ATOM 1496 N N . LEU A 1 193 ? -15.755 -5.007 11.816 1.00 91.94 193 LEU A N 1
ATOM 1497 C CA . LEU A 1 193 ? -15.605 -3.571 11.602 1.00 91.94 193 LEU A CA 1
ATOM 1498 C C . LEU A 1 193 ? -16.951 -2.919 11.259 1.00 91.94 193 LEU A C 1
ATOM 1500 O O . LEU A 1 193 ? -17.713 -3.444 10.454 1.00 91.94 193 LEU A O 1
ATOM 1504 N N . THR A 1 194 ? -17.234 -1.780 11.886 1.00 92.12 194 THR A N 1
ATOM 1505 C CA . THR A 1 194 ? -18.397 -0.938 11.557 1.00 92.12 194 THR A CA 1
ATOM 1506 C C . THR A 1 194 ? -18.014 0.511 11.275 1.00 92.12 194 THR A C 1
ATOM 1508 O O . THR A 1 194 ? -18.822 1.274 10.749 1.00 92.12 194 THR A O 1
ATOM 1511 N N . GLY A 1 195 ? -16.803 0.925 11.653 1.00 91.94 195 GLY A N 1
ATOM 1512 C CA . GLY A 1 195 ? -16.361 2.301 11.493 1.00 91.94 195 GLY A CA 1
ATOM 1513 C C . GLY A 1 195 ? -14.963 2.575 12.025 1.00 91.94 195 GLY A C 1
ATOM 1514 O O . GLY A 1 195 ? -14.301 1.706 12.598 1.00 91.94 195 GLY A O 1
ATOM 1515 N N . LEU A 1 196 ? -14.527 3.816 11.856 1.00 92.31 196 LEU A N 1
ATOM 1516 C CA . LEU A 1 196 ? -13.271 4.347 12.369 1.00 92.31 196 LEU A CA 1
ATOM 1517 C C . LEU A 1 196 ? -13.555 5.572 13.226 1.00 92.31 196 LEU A C 1
ATOM 1519 O O . LEU A 1 196 ? -14.333 6.434 12.829 1.00 92.31 196 LEU A O 1
ATOM 1523 N N . LEU A 1 197 ? -12.869 5.665 14.361 1.00 92.44 197 LEU A N 1
ATOM 1524 C CA . LEU A 1 197 ? -12.706 6.917 15.085 1.00 92.44 197 LEU A CA 1
ATOM 1525 C C . LEU A 1 197 ? -11.419 7.576 14.596 1.00 92.44 197 LEU A C 1
ATOM 1527 O O . LEU A 1 197 ? -10.324 7.014 14.751 1.00 92.44 197 LEU A O 1
ATOM 1531 N N . MET A 1 198 ? -11.555 8.751 14.000 1.00 90.50 198 MET A N 1
ATOM 1532 C CA . MET A 1 198 ? -10.444 9.567 13.536 1.00 90.50 198 MET A CA 1
ATOM 1533 C C . MET A 1 198 ? -10.295 10.823 14.376 1.00 90.50 198 MET A C 1
ATOM 1535 O O . MET A 1 198 ? -11.247 11.277 14.992 1.00 90.50 198 MET A O 1
ATOM 1539 N N . ILE A 1 199 ? -9.103 11.404 14.352 1.00 90.62 199 ILE A N 1
ATOM 1540 C CA . ILE A 1 199 ? -8.803 12.696 14.965 1.00 90.62 199 ILE A CA 1
ATOM 1541 C C . ILE A 1 199 ? -8.040 13.562 13.971 1.00 90.62 199 ILE A C 1
ATOM 1543 O O . ILE A 1 199 ? -7.240 13.033 13.189 1.00 90.62 199 ILE A O 1
ATOM 1547 N N . ARG A 1 200 ? -8.264 14.879 13.977 1.00 87.50 200 ARG A N 1
ATOM 1548 C CA . ARG A 1 200 ? -7.460 15.783 13.151 1.00 87.50 200 ARG A CA 1
ATOM 1549 C C . ARG A 1 200 ? -6.066 15.932 13.735 1.00 87.50 200 ARG A C 1
ATOM 1551 O O . ARG A 1 200 ? -5.865 15.958 14.949 1.00 87.50 200 ARG A O 1
ATOM 1558 N N . VAL A 1 201 ? -5.092 16.040 12.846 1.00 88.56 201 VAL A N 1
ATOM 1559 C CA . VAL A 1 201 ? -3.690 16.207 13.189 1.00 88.56 201 VAL A CA 1
ATOM 1560 C C . VAL A 1 201 ? -3.085 17.378 12.440 1.00 88.56 201 VAL A C 1
ATOM 1562 O O . VAL A 1 201 ? -3.380 17.606 11.268 1.00 88.56 201 VAL A O 1
ATOM 1565 N N . ASP A 1 202 ? -2.203 18.087 13.129 1.00 87.00 202 ASP A N 1
ATOM 1566 C CA . ASP A 1 202 ? -1.449 19.206 12.585 1.00 87.00 202 ASP A CA 1
ATOM 1567 C C . ASP A 1 202 ? 0.044 19.042 12.866 1.00 87.00 202 ASP A C 1
ATOM 1569 O O . ASP A 1 202 ? 0.460 18.384 13.828 1.00 87.00 202 ASP A O 1
ATOM 1573 N N . TRP A 1 203 ? 0.860 19.649 12.017 1.00 84.44 203 TRP A N 1
ATOM 1574 C CA . TRP A 1 203 ? 2.306 19.621 12.129 1.00 84.44 203 TRP A CA 1
ATOM 1575 C C . TRP A 1 203 ? 2.778 20.748 13.040 1.00 84.44 203 TRP A C 1
ATOM 1577 O O . TRP A 1 203 ? 2.700 21.927 12.699 1.00 84.44 203 TRP A O 1
ATOM 1587 N N . LYS A 1 204 ? 3.345 20.385 14.191 1.00 84.12 204 LYS A N 1
ATOM 1588 C CA . LYS A 1 204 ? 3.999 21.329 15.099 1.00 84.12 204 LYS A CA 1
ATOM 1589 C C . LYS A 1 204 ? 5.489 21.034 15.155 1.00 84.12 204 LYS A C 1
ATOM 1591 O O . LYS A 1 204 ? 5.910 19.880 15.170 1.00 84.12 204 LYS A O 1
ATOM 1596 N N . LYS A 1 205 ? 6.307 22.084 15.174 1.00 85.38 205 LYS A N 1
ATOM 1597 C CA . LYS A 1 205 ? 7.736 21.932 15.456 1.00 85.38 205 LYS A CA 1
ATOM 1598 C C . LYS A 1 205 ? 7.915 21.695 16.949 1.00 85.38 205 LYS A C 1
ATOM 1600 O O . LYS A 1 205 ? 7.329 22.420 17.750 1.00 85.38 205 LYS A O 1
ATOM 1605 N N . ASP A 1 206 ? 8.703 20.689 17.303 1.00 82.56 206 ASP A N 1
ATOM 1606 C CA . ASP A 1 206 ? 9.164 20.516 18.673 1.00 82.56 206 ASP A CA 1
ATOM 1607 C C . ASP A 1 206 ? 10.213 21.578 19.038 1.00 82.56 206 ASP A C 1
ATOM 1609 O O . ASP A 1 206 ? 10.655 22.372 18.200 1.00 82.56 206 ASP A O 1
ATOM 1613 N N . GLU A 1 207 ? 10.612 21.591 20.306 1.00 82.94 207 GLU A N 1
ATOM 1614 C CA . GLU A 1 207 ? 11.600 22.528 20.855 1.00 82.94 207 GLU A CA 1
ATOM 1615 C C . GLU A 1 207 ? 12.970 22.448 20.151 1.00 82.94 207 GLU A C 1
ATOM 1617 O O . GLU A 1 207 ? 13.731 23.412 20.168 1.00 82.94 207 GLU A O 1
ATOM 1622 N N . ASN A 1 208 ? 13.262 21.338 19.465 1.00 80.44 208 ASN A N 1
ATOM 1623 C CA . ASN A 1 208 ? 14.485 21.103 18.696 1.00 80.44 208 ASN A CA 1
ATOM 1624 C C . ASN A 1 208 ? 14.308 21.391 17.192 1.00 80.44 208 ASN A C 1
ATOM 1626 O O . ASN A 1 208 ? 15.199 21.104 16.391 1.00 80.44 208 ASN A O 1
ATOM 1630 N N . GLY A 1 209 ? 13.163 21.946 16.786 1.00 81.75 209 GLY A N 1
ATOM 1631 C CA . GLY A 1 209 ? 12.847 22.274 15.398 1.00 81.75 209 GLY A CA 1
ATOM 1632 C C . GLY A 1 209 ? 12.440 21.076 14.536 1.00 81.75 209 GLY A C 1
ATOM 1633 O O . GLY A 1 209 ? 12.234 21.254 13.331 1.00 81.75 209 GLY A O 1
ATOM 1634 N N . ALA A 1 210 ? 12.296 19.880 15.116 1.00 80.06 210 ALA A N 1
ATOM 1635 C CA . ALA A 1 210 ? 11.825 18.707 14.394 1.00 80.06 210 ALA A CA 1
ATOM 1636 C C . ALA A 1 210 ? 10.301 18.756 14.244 1.00 80.06 210 ALA A C 1
ATOM 1638 O O . ALA A 1 210 ? 9.570 19.047 15.189 1.00 80.06 210 ALA A O 1
ATOM 1639 N N . TRP A 1 211 ? 9.801 18.461 13.048 1.00 80.50 211 TRP A N 1
ATOM 1640 C CA . TRP A 1 211 ? 8.366 18.395 12.800 1.00 80.50 211 TRP A CA 1
ATOM 1641 C C . TRP A 1 211 ? 7.774 17.144 13.450 1.00 80.50 211 TRP A C 1
ATOM 1643 O O . TRP A 1 211 ? 8.170 16.023 13.132 1.00 80.50 211 TRP A O 1
ATOM 1653 N N . ARG A 1 212 ? 6.808 17.337 14.347 1.00 81.81 212 ARG A N 1
ATOM 1654 C CA . ARG A 1 212 ? 6.012 16.270 14.949 1.00 81.81 212 ARG A CA 1
ATOM 1655 C C . ARG A 1 212 ? 4.541 16.479 14.637 1.00 81.81 212 ARG A C 1
ATOM 1657 O O . ARG A 1 212 ? 4.038 17.599 14.597 1.00 81.81 212 ARG A O 1
ATOM 1664 N N . ILE A 1 213 ? 3.857 15.366 14.434 1.00 84.75 213 ILE A N 1
ATOM 1665 C CA . ILE A 1 213 ? 2.409 15.343 14.290 1.00 84.75 213 ILE A CA 1
ATOM 1666 C C . ILE A 1 213 ? 1.809 15.516 15.689 1.00 84.75 213 ILE A C 1
ATOM 1668 O O . ILE A 1 213 ? 2.179 14.793 16.614 1.00 84.75 213 ILE A O 1
ATOM 1672 N N . SER A 1 214 ? 0.910 16.484 15.841 1.00 85.94 214 SER A N 1
ATOM 1673 C CA . SER A 1 214 ? 0.153 16.739 17.067 1.00 85.94 214 SER A CA 1
ATOM 1674 C C . SER A 1 214 ? -1.340 16.583 16.803 1.00 85.94 214 SER A C 1
ATOM 1676 O O . SER A 1 214 ? -1.839 17.076 15.793 1.00 85.94 214 SER A O 1
ATOM 1678 N N . GLU A 1 215 ? -2.041 15.893 17.697 1.00 90.19 215 GLU A N 1
ATOM 1679 C CA . GLU A 1 215 ? -3.498 15.761 17.644 1.00 90.19 215 GLU A CA 1
ATOM 1680 C C . GLU A 1 215 ? -4.166 17.086 18.039 1.00 90.19 215 GLU A C 1
ATOM 1682 O O . GLU A 1 215 ? -3.693 17.787 18.938 1.00 90.19 215 GLU A O 1
ATOM 1687 N N . ILE A 1 216 ? -5.252 17.437 17.352 1.00 89.44 216 ILE A N 1
ATOM 1688 C CA . ILE A 1 216 ? -6.100 18.574 17.711 1.00 89.44 216 ILE A CA 1
ATOM 1689 C C . ILE A 1 216 ? -7.178 18.053 18.664 1.00 89.44 216 ILE A C 1
ATOM 1691 O O . ILE A 1 216 ? -7.968 17.183 18.296 1.00 89.44 216 ILE A O 1
ATOM 1695 N N . GLU A 1 217 ? -7.203 18.565 19.892 1.00 87.56 217 GLU A N 1
ATOM 1696 C CA . GLU A 1 217 ? -8.232 18.217 20.878 1.00 87.56 217 GLU A CA 1
ATOM 1697 C C . GLU A 1 217 ? -9.636 18.577 20.356 1.00 87.56 217 GLU A C 1
ATOM 1699 O O . GLU A 1 217 ? -9.790 19.498 19.553 1.00 87.56 217 GLU A O 1
ATOM 1704 N N . ASP A 1 218 ? -10.649 17.808 20.763 1.00 86.25 218 ASP A N 1
ATOM 1705 C CA . ASP A 1 218 ? -12.059 17.966 20.360 1.00 86.25 218 ASP A CA 1
ATOM 1706 C C . ASP A 1 218 ? -12.341 17.888 18.844 1.00 86.25 218 ASP A C 1
ATOM 1708 O O . ASP A 1 218 ? -13.390 18.321 18.371 1.00 86.25 218 ASP A O 1
ATOM 1712 N N . SER A 1 219 ? -11.426 17.300 18.066 1.00 90.50 219 SER A N 1
ATOM 1713 C CA . SER A 1 219 ? -11.574 17.099 16.614 1.00 90.50 219 SER A CA 1
ATOM 1714 C C . SER A 1 219 ? -11.868 15.649 16.213 1.00 90.50 219 SER A C 1
ATOM 1716 O O . SER A 1 219 ? -11.585 15.235 15.085 1.00 90.50 219 SER A O 1
ATOM 1718 N N . GLU A 1 220 ? -12.373 14.853 17.156 1.00 91.50 220 GLU A N 1
ATOM 1719 C CA . GLU A 1 220 ? -12.682 13.449 16.914 1.00 91.50 220 GLU A CA 1
ATOM 1720 C C . GLU A 1 220 ? -13.934 13.308 16.035 1.00 91.50 220 GLU A C 1
ATOM 1722 O O . GLU A 1 220 ? -14.986 13.878 16.321 1.00 91.50 220 GLU A O 1
ATOM 1727 N N . GLU A 1 221 ? -13.813 12.538 14.956 1.00 89.38 221 GLU A N 1
ATOM 1728 C CA . GLU A 1 221 ? -14.873 12.298 13.978 1.00 89.38 221 GLU A CA 1
ATOM 1729 C C . GLU A 1 221 ? -15.032 10.782 13.764 1.00 89.38 221 GLU A C 1
ATOM 1731 O O . GLU A 1 221 ? -14.059 10.063 13.504 1.00 89.38 221 GLU A O 1
ATOM 1736 N N . GLU A 1 222 ? -16.263 10.282 13.884 1.00 91.94 222 GLU A N 1
ATOM 1737 C CA . GLU A 1 222 ? -16.605 8.895 13.561 1.00 91.94 222 GLU A CA 1
ATOM 1738 C C . GLU A 1 222 ? -17.037 8.776 12.101 1.00 91.94 222 GLU A C 1
ATOM 1740 O O . GLU A 1 222 ? -17.827 9.577 11.602 1.00 91.94 222 GLU A O 1
ATOM 1745 N N . MET A 1 223 ? -16.568 7.732 11.423 1.00 88.31 223 MET A N 1
ATOM 1746 C CA . MET A 1 223 ? -17.012 7.405 10.070 1.00 88.31 223 MET A CA 1
ATOM 1747 C C . MET A 1 223 ? -17.382 5.938 9.956 1.00 88.31 223 MET A C 1
ATOM 1749 O O . MET A 1 223 ? -16.660 5.067 10.447 1.00 88.31 223 MET A O 1
ATOM 1753 N N . SER A 1 224 ? -18.483 5.669 9.260 1.00 90.06 224 SER A N 1
ATOM 1754 C CA . SER A 1 224 ? -18.904 4.316 8.910 1.00 90.06 224 SER A CA 1
ATOM 1755 C C . SER A 1 224 ? -17.915 3.663 7.950 1.00 90.06 224 SER A C 1
ATOM 1757 O O . SER A 1 224 ? -17.406 4.291 7.024 1.00 90.06 224 SER A O 1
ATOM 1759 N N . CYS A 1 225 ? -17.620 2.391 8.197 1.00 89.69 225 CYS A N 1
ATOM 1760 C CA . CYS A 1 225 ? -16.671 1.618 7.413 1.00 89.69 225 CYS A CA 1
ATOM 1761 C C . CYS A 1 225 ? -17.002 0.137 7.527 1.00 89.69 225 CYS A C 1
ATOM 1763 O O . CYS A 1 225 ? -16.971 -0.420 8.623 1.00 89.69 225 CYS A O 1
ATOM 1765 N N . ASP A 1 226 ? -17.274 -0.489 6.391 1.00 89.88 226 ASP A N 1
ATOM 1766 C CA . ASP A 1 226 ? -17.552 -1.920 6.298 1.00 89.88 226 ASP A CA 1
ATOM 1767 C C . ASP A 1 226 ? -16.301 -2.717 5.903 1.00 89.88 226 ASP A C 1
ATOM 1769 O O . ASP A 1 226 ? -16.257 -3.924 6.126 1.00 89.88 226 ASP A O 1
ATOM 1773 N N . LEU A 1 227 ? -15.298 -2.068 5.295 1.00 89.88 227 LEU A N 1
ATOM 1774 C CA . LEU A 1 227 ? -14.023 -2.671 4.901 1.00 89.88 227 LEU A CA 1
ATOM 1775 C C . LEU A 1 227 ? -12.891 -1.639 4.978 1.00 89.88 227 LEU A C 1
ATOM 1777 O O . LEU A 1 227 ? -12.909 -0.625 4.285 1.00 89.88 227 LEU A O 1
ATOM 1781 N N . CYS A 1 228 ? -11.859 -1.920 5.771 1.00 91.19 228 CYS A N 1
ATOM 1782 C CA . CYS A 1 228 ? -10.665 -1.084 5.850 1.00 91.19 228 CYS A CA 1
ATOM 1783 C C . CYS A 1 228 ? -9.465 -1.760 5.176 1.00 91.19 228 CYS A C 1
ATOM 1785 O O . CYS A 1 228 ? -9.136 -2.910 5.475 1.00 91.19 228 CYS A O 1
ATOM 1787 N N . ILE A 1 229 ? -8.791 -1.028 4.288 1.00 91.06 229 ILE A N 1
ATOM 1788 C CA . ILE A 1 229 ? -7.615 -1.488 3.544 1.00 91.06 229 ILE A CA 1
ATOM 1789 C C . ILE A 1 229 ? -6.393 -0.686 3.992 1.00 91.06 229 ILE A C 1
ATOM 1791 O O . ILE A 1 229 ? -6.355 0.535 3.867 1.00 91.06 229 ILE A O 1
ATOM 1795 N N . LEU A 1 230 ? -5.364 -1.363 4.495 1.00 91.62 230 LEU A N 1
ATOM 1796 C CA . LEU A 1 230 ? -4.134 -0.740 4.978 1.00 91.62 230 LEU A CA 1
ATOM 1797 C C . LEU A 1 230 ? -3.087 -0.662 3.861 1.00 91.62 230 LEU A C 1
ATOM 1799 O O . LEU A 1 230 ? -2.505 -1.676 3.473 1.00 91.62 230 LEU A O 1
ATOM 1803 N N . ALA A 1 231 ? -2.818 0.550 3.381 1.00 87.75 231 ALA A N 1
ATOM 1804 C CA . ALA A 1 231 ? -1.898 0.871 2.289 1.00 87.75 231 ALA A CA 1
ATOM 1805 C C . ALA A 1 231 ? -0.778 1.837 2.744 1.00 87.75 231 ALA A C 1
ATOM 1807 O O . ALA A 1 231 ? -0.438 2.804 2.065 1.00 87.75 231 ALA A O 1
ATOM 1808 N N . MET A 1 232 ? -0.185 1.586 3.916 1.00 87.06 232 MET A N 1
ATOM 1809 C CA . MET A 1 232 ? 0.835 2.458 4.534 1.00 87.06 232 MET A CA 1
ATOM 1810 C C . MET A 1 232 ? 2.282 2.139 4.109 1.00 87.06 232 MET A C 1
ATOM 1812 O O . MET A 1 232 ? 3.237 2.593 4.744 1.00 87.06 232 MET A O 1
ATOM 1816 N N . GLY A 1 233 ? 2.457 1.335 3.059 1.00 85.19 233 GLY A N 1
ATOM 1817 C CA . GLY A 1 233 ? 3.760 0.898 2.559 1.00 85.19 233 GLY A CA 1
ATOM 1818 C C . GLY A 1 233 ? 4.351 -0.296 3.314 1.00 85.19 233 GLY A C 1
ATOM 1819 O O . GLY A 1 233 ? 3.669 -0.979 4.077 1.00 85.19 233 GLY A O 1
ATOM 1820 N N . PHE A 1 234 ? 5.640 -0.547 3.084 1.00 84.38 234 PHE A N 1
ATOM 1821 C CA . PHE A 1 234 ? 6.360 -1.726 3.572 1.00 84.38 234 PHE A CA 1
ATOM 1822 C C . PHE A 1 234 ? 7.567 -1.325 4.419 1.00 84.38 234 PHE A C 1
ATOM 1824 O O . PHE A 1 234 ? 8.141 -0.251 4.240 1.00 84.38 234 PHE A O 1
ATOM 1831 N N . LEU A 1 235 ? 7.946 -2.188 5.359 1.00 82.06 235 LEU A N 1
ATOM 1832 C CA . LEU A 1 235 ? 9.083 -1.969 6.255 1.00 82.06 235 LEU A CA 1
ATOM 1833 C C . LEU A 1 235 ? 10.387 -2.554 5.706 1.00 82.06 235 LEU A C 1
ATOM 1835 O O . LEU A 1 235 ? 11.454 -2.009 5.974 1.00 82.06 235 LEU A O 1
ATOM 1839 N N . GLY A 1 236 ? 10.318 -3.640 4.935 1.00 77.25 236 GLY A N 1
ATOM 1840 C CA . GLY A 1 236 ? 11.506 -4.285 4.385 1.00 77.25 236 GLY A CA 1
ATOM 1841 C C . GLY A 1 236 ? 11.254 -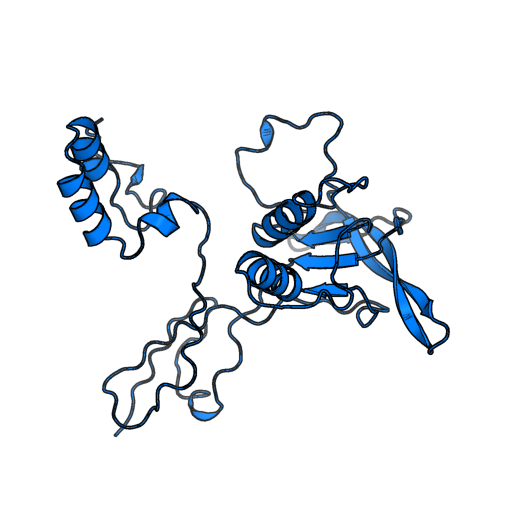5.700 3.866 1.00 77.25 236 GLY A C 1
ATOM 1842 O O . GLY A 1 236 ? 10.099 -6.144 3.818 1.00 77.25 236 GLY A O 1
ATOM 1843 N N . PRO A 1 237 ? 12.321 -6.405 3.451 1.00 72.88 237 PRO A N 1
ATOM 1844 C CA . PRO A 1 237 ? 12.233 -7.794 3.021 1.00 72.88 237 PRO A CA 1
ATOM 1845 C C . PRO A 1 237 ? 11.810 -8.697 4.182 1.00 72.88 237 PRO A C 1
ATOM 1847 O O . PRO A 1 237 ? 12.163 -8.451 5.337 1.00 72.88 237 PRO A O 1
ATOM 1850 N N . GLU A 1 238 ? 11.083 -9.770 3.871 1.00 68.75 238 GLU A N 1
ATOM 1851 C CA . GLU A 1 238 ? 10.902 -10.866 4.822 1.00 68.75 238 GLU A CA 1
ATOM 1852 C C . GLU A 1 238 ? 12.260 -11.439 5.236 1.00 68.75 238 GLU A C 1
ATOM 1854 O O . GLU A 1 238 ? 13.236 -11.390 4.481 1.00 68.75 238 GLU A O 1
ATOM 1859 N N . LYS A 1 239 ? 12.327 -11.980 6.456 1.00 63.06 239 LYS A N 1
ATOM 1860 C CA . LYS A 1 239 ? 13.531 -12.647 6.947 1.00 63.06 239 LYS A CA 1
ATOM 1861 C C . LYS A 1 239 ? 13.816 -13.859 6.063 1.00 63.06 239 LYS A C 1
ATOM 1863 O O . LYS A 1 239 ? 13.177 -14.897 6.199 1.00 63.06 239 LYS A O 1
ATOM 1868 N N . ILE A 1 240 ? 14.777 -13.701 5.161 1.00 57.59 240 ILE A N 1
ATOM 1869 C CA . ILE A 1 240 ? 15.385 -14.810 4.436 1.00 57.59 240 ILE A CA 1
ATOM 1870 C C . ILE A 1 240 ? 16.173 -15.622 5.468 1.00 57.59 240 ILE A C 1
ATOM 1872 O O . ILE A 1 240 ? 16.774 -15.034 6.366 1.00 57.59 240 ILE A O 1
ATOM 1876 N N . ASP A 1 241 ? 16.070 -16.943 5.347 1.00 53.06 241 ASP A N 1
ATOM 1877 C CA . ASP A 1 241 ? 16.636 -18.018 6.171 1.00 53.06 241 ASP A CA 1
ATOM 1878 C C . ASP A 1 241 ? 17.771 -17.639 7.152 1.00 53.06 241 ASP A C 1
ATOM 1880 O O . ASP A 1 241 ? 18.696 -16.888 6.825 1.00 53.06 241 ASP A O 1
ATOM 1884 N N . HIS A 1 242 ? 17.747 -18.241 8.346 1.00 50.16 242 HIS A N 1
ATOM 1885 C CA . HIS A 1 242 ? 18.755 -18.049 9.398 1.00 50.16 242 HIS A CA 1
ATOM 1886 C C . HIS A 1 242 ? 20.196 -18.273 8.897 1.00 50.16 242 HIS A C 1
ATOM 1888 O O . HIS A 1 242 ? 21.116 -17.650 9.421 1.00 50.16 242 HIS A O 1
ATOM 1894 N N . ASP A 1 243 ? 20.384 -19.087 7.855 1.00 50.06 243 ASP A N 1
ATOM 1895 C CA . ASP A 1 243 ? 21.681 -19.393 7.235 1.00 50.06 243 ASP A CA 1
ATOM 1896 C C . ASP A 1 243 ? 22.387 -18.196 6.570 1.00 50.06 243 ASP A C 1
ATOM 1898 O O . ASP A 1 243 ? 23.621 -18.181 6.465 1.00 50.06 243 ASP A O 1
ATOM 1902 N N . LEU A 1 244 ? 21.634 -17.186 6.122 1.00 53.22 244 LEU A N 1
ATOM 1903 C CA . LEU A 1 244 ? 22.186 -15.954 5.543 1.00 53.22 244 LEU A CA 1
ATOM 1904 C C . LEU A 1 244 ? 22.361 -14.850 6.597 1.00 53.22 244 LEU A C 1
ATOM 1906 O O . LEU A 1 244 ? 23.144 -13.918 6.392 1.00 53.22 244 LEU A O 1
ATOM 1910 N N . MET A 1 245 ? 21.688 -14.955 7.748 1.00 44.00 245 MET A N 1
ATOM 1911 C CA . MET A 1 245 ? 21.808 -13.981 8.832 1.00 44.00 245 MET A CA 1
ATOM 1912 C C . MET A 1 245 ? 23.200 -14.043 9.473 1.00 44.00 245 MET A C 1
ATOM 1914 O O . MET A 1 245 ? 23.558 -15.007 10.139 1.00 44.00 245 MET A O 1
ATOM 1918 N N . GLY A 1 246 ? 23.992 -12.984 9.284 1.00 43.84 246 GLY A N 1
ATOM 1919 C CA . GLY A 1 246 ? 25.342 -12.846 9.850 1.00 43.84 246 GLY A CA 1
ATOM 1920 C C . GLY A 1 246 ? 26.487 -13.001 8.845 1.00 43.84 246 GLY A C 1
ATOM 1921 O O . GLY A 1 246 ? 27.627 -12.706 9.190 1.00 43.84 246 GLY A O 1
ATOM 1922 N N . LYS A 1 247 ? 26.202 -13.388 7.593 1.00 48.19 247 LYS A N 1
ATOM 1923 C CA . LYS A 1 247 ? 27.196 -13.474 6.499 1.00 48.19 247 LYS A CA 1
ATOM 1924 C C . LYS A 1 247 ? 27.126 -12.304 5.513 1.00 48.19 247 LYS A C 1
ATOM 1926 O O . LYS A 1 247 ? 27.768 -12.320 4.467 1.00 48.19 247 LYS A O 1
ATOM 1931 N N . THR A 1 248 ? 26.322 -11.295 5.834 1.00 48.62 248 THR A N 1
ATOM 1932 C CA . THR A 1 248 ? 25.932 -10.226 4.917 1.00 48.62 248 THR A CA 1
ATOM 1933 C C . THR A 1 248 ? 26.326 -8.881 5.507 1.00 48.62 248 THR A C 1
ATOM 1935 O O . THR A 1 248 ? 25.814 -8.481 6.555 1.00 48.62 248 THR A O 1
ATOM 1938 N N . THR A 1 249 ? 27.231 -8.166 4.851 1.00 40.09 249 THR A N 1
ATOM 1939 C CA . THR A 1 249 ? 27.537 -6.775 5.181 1.00 40.09 249 THR A CA 1
ATOM 1940 C C . THR A 1 249 ? 26.508 -5.864 4.508 1.00 40.09 249 THR A C 1
ATOM 1942 O O . THR A 1 249 ? 26.303 -5.939 3.304 1.00 40.09 249 THR A O 1
ATOM 1945 N N . LEU A 1 250 ? 25.886 -4.989 5.307 1.00 39.06 250 LEU A N 1
ATOM 1946 C CA . LEU A 1 250 ? 25.003 -3.881 4.903 1.00 39.06 250 LEU A CA 1
ATOM 1947 C C . LEU A 1 250 ? 23.577 -4.262 4.455 1.00 39.06 250 LEU A C 1
ATOM 1949 O O . LEU A 1 250 ? 23.235 -4.232 3.278 1.00 39.06 250 LEU A O 1
ATOM 1953 N N . ALA A 1 251 ? 22.686 -4.465 5.429 1.00 40.94 251 ALA A N 1
ATOM 1954 C CA . ALA A 1 251 ? 21.250 -4.276 5.221 1.00 40.94 251 ALA A CA 1
ATOM 1955 C C . ALA A 1 251 ? 20.884 -2.799 5.476 1.00 40.94 251 ALA A C 1
ATOM 1957 O O . ALA A 1 251 ? 20.460 -2.428 6.568 1.00 40.94 251 ALA A O 1
ATOM 1958 N N . GLY A 1 252 ? 21.105 -1.941 4.479 1.00 36.84 252 GLY A N 1
ATOM 1959 C CA . GLY A 1 252 ? 20.408 -0.653 4.372 1.00 36.84 252 GLY A CA 1
ATOM 1960 C C . GLY A 1 252 ? 19.053 -0.823 3.659 1.00 36.84 252 GLY A C 1
ATOM 1961 O O . GLY A 1 252 ? 18.839 -1.856 3.015 1.00 36.84 252 GLY A O 1
ATOM 1962 N N . PRO A 1 253 ? 18.132 0.157 3.745 1.00 29.25 253 PRO A N 1
ATOM 1963 C CA . PRO A 1 253 ? 16.844 0.104 3.054 1.00 29.25 253 PRO A CA 1
ATOM 1964 C C . PRO A 1 253 ? 17.079 0.144 1.534 1.00 29.25 253 PRO A C 1
ATOM 1966 O O . PRO A 1 253 ? 17.337 1.201 0.968 1.00 29.25 253 PRO A O 1
ATOM 1969 N N . GLY A 1 254 ? 17.054 -1.030 0.893 1.00 38.03 254 GLY A N 1
ATOM 1970 C CA . GLY A 1 254 ? 17.307 -1.215 -0.545 1.00 38.03 254 GLY A CA 1
ATOM 1971 C C . GLY A 1 254 ? 18.515 -2.093 -0.916 1.00 38.03 254 GLY A C 1
ATOM 1972 O O . GLY A 1 254 ? 18.924 -2.093 -2.073 1.00 38.03 254 GLY A O 1
ATOM 1973 N N . GLY A 1 255 ? 19.118 -2.820 0.029 1.00 34.44 255 GLY A N 1
ATOM 1974 C CA . GLY A 1 255 ? 20.381 -3.530 -0.205 1.00 34.44 255 GLY A CA 1
ATOM 1975 C C . GLY A 1 255 ? 20.276 -4.803 -1.054 1.00 34.44 255 GLY A C 1
ATOM 1976 O O . GLY A 1 255 ? 19.697 -5.798 -0.622 1.00 34.44 255 GLY A O 1
ATOM 1977 N N . VAL A 1 256 ? 20.936 -4.805 -2.216 1.00 39.62 256 VAL A N 1
ATOM 1978 C CA . VAL A 1 256 ? 21.475 -6.029 -2.830 1.00 39.62 256 VAL A CA 1
ATOM 1979 C C . VAL A 1 256 ? 22.500 -6.613 -1.863 1.00 39.62 256 VAL A C 1
ATOM 1981 O O . VAL A 1 256 ? 23.455 -5.938 -1.483 1.00 39.62 256 VAL A O 1
ATOM 1984 N N . VAL A 1 257 ? 22.303 -7.865 -1.465 1.00 43.97 257 VAL A N 1
ATOM 1985 C CA . VAL A 1 257 ? 23.181 -8.549 -0.519 1.00 43.97 257 VAL A CA 1
ATOM 1986 C C . VAL A 1 257 ? 24.129 -9.466 -1.283 1.00 43.97 257 VAL A C 1
ATOM 1988 O O . VAL A 1 257 ? 23.700 -10.457 -1.869 1.00 43.97 257 VAL A O 1
ATOM 1991 N N . LEU A 1 258 ? 25.422 -9.141 -1.265 1.00 40.12 258 LEU A N 1
ATOM 1992 C CA . LEU A 1 258 ? 26.482 -10.021 -1.749 1.00 40.12 258 LEU A CA 1
ATOM 1993 C C . LEU A 1 258 ? 27.075 -10.758 -0.545 1.00 40.12 258 LEU A C 1
ATOM 1995 O O . LEU A 1 258 ? 27.699 -10.139 0.314 1.00 40.12 258 LEU A O 1
ATOM 1999 N N . ALA A 1 259 ? 26.872 -12.071 -0.474 1.00 44.88 259 ALA A N 1
ATOM 2000 C CA . ALA A 1 259 ? 27.551 -12.927 0.494 1.00 44.88 259 ALA A CA 1
ATOM 2001 C C . ALA A 1 259 ? 28.641 -13.725 -0.240 1.00 44.88 259 ALA A C 1
ATOM 2003 O O . ALA A 1 259 ? 28.310 -14.453 -1.180 1.00 44.88 259 ALA A O 1
ATOM 2004 N N . PRO A 1 260 ? 29.927 -13.614 0.139 1.00 39.56 260 PRO A N 1
ATOM 2005 C CA . PRO A 1 260 ? 30.939 -14.528 -0.367 1.00 39.56 260 PRO A CA 1
ATOM 2006 C C . PRO A 1 260 ? 30.650 -15.932 0.174 1.00 39.56 260 PRO A C 1
ATOM 2008 O O . PRO A 1 260 ? 30.548 -16.136 1.386 1.00 39.56 260 PRO A O 1
ATOM 2011 N N . ILE A 1 261 ? 30.511 -16.904 -0.724 1.00 46.56 261 ILE A N 1
ATOM 2012 C CA . ILE A 1 261 ? 30.441 -18.316 -0.352 1.00 46.56 261 ILE A CA 1
ATOM 2013 C C . ILE A 1 261 ? 31.887 -18.764 -0.117 1.00 46.56 261 ILE A C 1
ATOM 2015 O O . ILE A 1 261 ? 32.679 -18.828 -1.053 1.00 46.56 261 ILE A O 1
ATOM 2019 N N . GLN A 1 262 ? 32.262 -18.997 1.143 1.00 46.31 262 GLN A N 1
ATOM 2020 C CA . GLN A 1 262 ? 33.499 -19.718 1.448 1.00 46.31 262 GLN A CA 1
ATOM 2021 C C . GLN A 1 262 ? 33.260 -21.200 1.146 1.00 46.31 262 GLN A C 1
ATOM 2023 O O . GLN A 1 262 ? 32.336 -21.787 1.712 1.00 46.31 262 GLN A O 1
ATOM 2028 N N . ASN A 1 263 ? 34.055 -21.744 0.221 1.00 43.91 263 ASN A N 1
ATOM 2029 C CA . ASN A 1 263 ? 34.113 -23.175 -0.091 1.00 43.91 263 ASN A CA 1
ATOM 2030 C C . ASN A 1 263 ? 34.551 -24.003 1.119 1.00 43.91 263 ASN A C 1
ATOM 2032 O O . ASN A 1 263 ? 35.477 -23.545 1.828 1.00 43.91 263 ASN A O 1
#

InterPro domains:
  IPR009051 Alpha-helical ferredoxin [G3DSA:1.10.1060.10] (1-51)
  IPR036188 FAD/NAD(P)-binding domain superfamily [G3DSA:3.50.50.60] (83-233)
  IPR051394 Glutamate Synthase [PTHR43100] (70-249)

Radius of gyration: 23.22 Å; chains: 1; bounding box: 58×48×60 Å

Secondary structure (DSSP, 8-state):
---SS-GGGSTTS-TT--HHHHHHHHHTT-HHHHHHHHHTT-S-HHHHHH-TT---------TT---TT-S---------EE-----BTTTSBTEEEHHHHHHHHHHHHTT-----SS---TTS-EEEEE-SHHHHHHHHHHHTSTT--S--------TTTGGG---TT-----SEEEEEEEEEEPTTS-EEEEEEEEEEEEEEE-TTS-EEEEEEEEEEEEEE-SEEEEE--EEE-----TTTTTS-S---TT---------

Foldseek 3Di:
DQDPDDPLQDPNHDPQRQPRVLVVCVVVVNVVVSVVSCCVRDVCCVVCVVVVDDPPLPQPPPPDPDPPDDQWDWDSRKFDAFDDDDAAPCVAQQEEALCVLLVQLVCVVVVNDDDCPLSPLAAWAEEEAEEEPSLVSSVVSSVVRPRYDYAYEYHYDDPDDPPPDPDVPHRYDPQKDFHHFDWDQDPVRGTFGFWTWIFGWDWDQDPVRDTDIDTDPPRIDIDTGRHYYYHHGGDGGDDDDPVCPPQFPDPDRPDTTTGRDDD